Protein AF-A0A392NAM9-F1 (afdb_monomer)

Secondary structure (DSSP, 8-state):
-----S---TTT---TT------PPEEEEETTEEEEE-------HHHHHHHHHHHHHHHHHHHHHHHHHHHHHHHT---------------S-HHHHS-HHHHHHHHT---SSTHHHHHHHB-GGG-BTTB---THHHHHHHHHHHHHHHHHHHHHH-TTS-HHHHHHHHHHHS-HHHHHHHHHHTTGGGG-B---HHHHHHHHHHHHHHHHHTTS--TTS-S------------

Nearest PDB structures (foldseek):
  7zpi-assembly1_A  TM=8.724E-01  e=4.729E-09  Mus musculus
  7yyn-assembly1_A  TM=8.653E-01  e=1.435E-08  Mus musculus
  2eb1-assembly2_B  TM=9.009E-01  e=1.146E-06  Homo sapiens
  7w0a-assembly1_E  TM=8.467E-01  e=3.908E-06  Drosophila melanogaster
  3c4b-assembly1_A  TM=8.135E-01  e=1.627E-06  Mus musculus

Sequence (235 aa):
GFIRTESFDTKTWIIPGAKSRGFKLEVMSCKGAQVYTRGTRKLKRKVVADVVEALIGAFLSTGGEMSALLFMDWVGIKVNFNFSPYERQWNASPENVLNVAFLESILKYSFKDRSLLVEAMTHGSYMLPDVPRCYQRLEYLGDAVLDYLITMHLYKEYPGMSPGMLTDMRAASVNNDCYARSAIRVQLHKHVLHTSQELHKHIAETLTKYSELSSSSTFGWESEASFPKVSLSKS

Organism: NCBI:txid97028

InterPro domains:
  IPR000999 Ribonuclease III domain [PF00636] (136-214)
  IPR000999 Ribonuclease III domain [PS00517] (136-144)
  IPR000999 Ribonuclease III domain [PS50142] (100-235)
  IPR000999 Ribonuclease III domain [SM00535] (115-235)
  IPR000999 Ribonuclease III domain [cd00593] (115-202)
  IPR036389 Ribonuclease III, endonuclease domain superfamily [G3DSA:1.10.1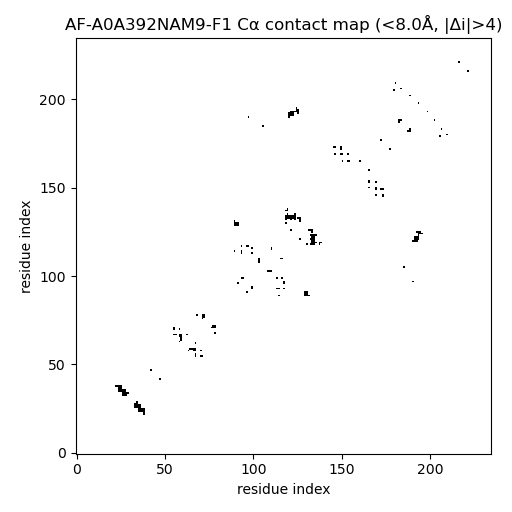520.10] (97-230)
  IPR036389 Ribonuclease III, endonuclease domain superfamily [SSF69065] (39-82)
  IPR036389 Ribonuclease III, endonuclease domain superfamily [SSF69065] (100-204)

Mean predicted aligned error: 15.16 Å

Foldseek 3Di:
DDDDPDDDDPVPDDDPPDPDDDDDWDWDDDPHDTDTDRDDPPDPVVVVVVVLVVVLVVLCVPPNPVSSQVVCVVVVNDDDPPDPPDPDPADDDLVVQAVLVVVCVLVVHDDPDSLLVVQCQEDPQQCDPRNNHHNVVVVVVVLVVLLVVLLVVLCVVCVPDDPVVSVVVSVVCDDPLNVLLVCVVSVVLVRRDHDDPVVVVVNVVSVVVSVVCVVDDDPPPPDDPPPPPPPPDDD

pLDDT: mean 74.62, std 20.96, range [30.5, 96.12]

Radius of gyration: 30.14 Å; Cα contacts (8 Å, |Δi|>4): 130; chains: 1; bounding box: 75×71×89 Å

Structure (mmCIF, N/CA/C/O backbone):
data_AF-A0A392NAM9-F1
#
_entry.id   AF-A0A392NAM9-F1
#
loop_
_atom_site.group_PDB
_atom_site.id
_atom_site.type_symbol
_atom_site.label_atom_id
_atom_site.label_alt_id
_atom_site.label_comp_id
_atom_site.label_asym_id
_atom_site.label_entity_id
_atom_site.label_seq_id
_atom_site.pdbx_PDB_ins_code
_atom_site.Cartn_x
_atom_site.Cartn_y
_atom_site.Cartn_z
_atom_site.occupancy
_atom_site.B_iso_or_equiv
_atom_site.auth_seq_id
_atom_site.auth_comp_id
_atom_site.auth_asym_id
_atom_site.auth_atom_id
_atom_site.pdbx_PDB_model_num
ATOM 1 N N . GLY A 1 1 ? -32.590 42.729 63.629 1.00 38.47 1 GLY A N 1
ATOM 2 C CA . GLY A 1 1 ? -32.990 43.587 62.496 1.00 38.47 1 GLY A CA 1
ATOM 3 C C . GLY A 1 1 ? -32.479 42.988 61.200 1.00 38.47 1 GLY A C 1
ATOM 4 O O . GLY A 1 1 ? -31.638 42.105 61.272 1.00 38.47 1 GLY A O 1
ATOM 5 N N . PHE A 1 2 ? -32.989 43.482 60.070 1.00 34.16 2 PHE A N 1
ATOM 6 C CA . PHE A 1 2 ? -32.839 43.003 58.683 1.00 34.16 2 PHE A CA 1
ATOM 7 C C . PHE A 1 2 ? -33.934 42.046 58.199 1.00 34.16 2 PHE A C 1
ATOM 9 O O . PHE A 1 2 ? -33.704 40.892 57.851 1.00 34.16 2 PHE A O 1
ATOM 16 N N . ILE A 1 3 ? -35.146 42.600 58.127 1.00 35.41 3 ILE A N 1
ATOM 17 C CA . ILE A 1 3 ? -36.169 42.170 57.172 1.00 35.41 3 ILE A CA 1
ATOM 18 C C . ILE A 1 3 ? -35.617 42.494 55.777 1.00 35.41 3 ILE A C 1
ATOM 20 O O . ILE A 1 3 ? -35.285 43.646 55.501 1.00 35.41 3 ILE A O 1
ATOM 24 N N . ARG A 1 4 ? -35.455 41.477 54.924 1.00 43.91 4 ARG A N 1
ATOM 25 C CA . ARG A 1 4 ? -35.045 41.655 53.525 1.00 43.91 4 ARG A CA 1
ATOM 26 C C . ARG A 1 4 ? -36.268 42.082 52.719 1.00 43.91 4 ARG A C 1
ATOM 28 O O . ARG A 1 4 ? -37.232 41.332 52.630 1.00 43.91 4 ARG A O 1
ATOM 35 N N . THR A 1 5 ? -36.226 43.285 52.163 1.00 38.16 5 THR A N 1
ATOM 36 C CA . THR A 1 5 ? -37.309 43.909 51.385 1.00 38.16 5 THR A CA 1
ATOM 37 C C . THR A 1 5 ? -37.252 43.590 49.890 1.00 38.16 5 THR A C 1
ATOM 39 O O . THR A 1 5 ? -37.921 44.248 49.102 1.00 38.16 5 THR A O 1
ATOM 42 N N . GLU A 1 6 ? -36.482 42.583 49.480 1.00 47.91 6 GLU A N 1
ATOM 43 C CA . GLU A 1 6 ? -36.342 42.211 48.071 1.00 47.91 6 GLU A CA 1
ATOM 44 C C . GLU A 1 6 ? -36.766 40.761 47.833 1.00 47.91 6 GLU A C 1
ATOM 46 O O . GLU A 1 6 ? -36.501 39.867 48.643 1.00 47.91 6 GLU A O 1
ATOM 51 N N . SER A 1 7 ? -37.451 40.535 46.712 1.00 51.50 7 SER A N 1
ATOM 52 C CA . SER A 1 7 ? -37.930 39.222 46.286 1.00 51.50 7 SER A CA 1
ATOM 53 C C . SER A 1 7 ? -36.765 38.287 45.966 1.00 51.50 7 SER A C 1
ATOM 55 O O . SER A 1 7 ? -35.849 38.653 45.233 1.00 51.50 7 SER A O 1
ATOM 57 N N . PHE A 1 8 ? -36.830 37.063 46.490 1.00 45.03 8 PHE A N 1
ATOM 58 C CA . PHE A 1 8 ? -35.833 36.016 46.280 1.00 45.03 8 PHE A CA 1
ATOM 59 C C . PHE A 1 8 ? -35.644 35.702 44.785 1.00 45.03 8 PHE A C 1
ATOM 61 O O . PHE A 1 8 ? -36.554 35.189 44.132 1.00 45.03 8 PHE A O 1
ATOM 68 N N . ASP A 1 9 ? -34.455 35.992 44.249 1.00 49.47 9 ASP A N 1
ATOM 69 C CA . ASP A 1 9 ? -34.106 35.710 42.857 1.00 49.47 9 ASP A CA 1
ATOM 70 C C . ASP A 1 9 ? -33.457 34.324 42.714 1.00 49.47 9 ASP A C 1
ATOM 72 O O . ASP A 1 9 ? -32.295 34.084 43.047 1.00 49.47 9 ASP A O 1
ATOM 76 N N . THR A 1 10 ? -34.237 33.395 42.168 1.00 48.12 10 THR A N 1
ATOM 77 C CA . THR A 1 10 ? -33.826 32.010 41.892 1.00 48.12 10 THR A CA 1
ATOM 78 C C . THR A 1 10 ? -32.707 31.886 40.850 1.00 48.12 10 THR A C 1
ATOM 80 O O . THR A 1 10 ? -32.096 30.822 40.754 1.00 48.12 10 THR A O 1
ATOM 83 N N . LYS A 1 11 ? -32.403 32.940 40.075 1.00 45.06 11 LYS A N 1
ATOM 84 C CA . LYS A 1 11 ? -31.355 32.912 39.037 1.00 45.06 11 LYS A CA 1
ATOM 85 C C . LYS A 1 11 ? -29.956 33.221 39.562 1.00 45.06 11 LYS A C 1
ATOM 87 O O . LYS A 1 11 ? -28.981 32.864 38.903 1.00 45.06 11 LYS A O 1
ATOM 92 N N . THR A 1 12 ? -29.847 33.874 40.715 1.00 41.84 12 THR A N 1
ATOM 93 C CA . THR A 1 12 ? -28.568 34.334 41.283 1.00 41.84 12 THR A CA 1
ATOM 94 C C . THR A 1 12 ? -28.156 33.570 42.541 1.00 41.84 12 THR A C 1
ATOM 96 O O . THR A 1 12 ? -27.025 33.711 43.008 1.00 41.84 12 THR A O 1
ATOM 99 N N . TRP A 1 13 ? -29.025 32.704 43.069 1.00 45.41 13 TRP A N 1
ATOM 100 C CA . TRP A 1 13 ? -28.727 31.908 44.254 1.00 45.41 13 TRP A CA 1
ATOM 101 C C . TRP A 1 13 ? -27.840 30.693 43.932 1.00 45.41 13 TRP A C 1
ATOM 103 O O . TRP A 1 13 ? -28.236 29.784 43.201 1.00 45.41 13 TRP A O 1
ATOM 113 N N . ILE A 1 14 ? -26.631 30.663 44.500 1.00 52.00 14 ILE A N 1
ATOM 114 C CA . ILE A 1 14 ? -25.680 29.548 44.380 1.00 52.00 14 ILE A CA 1
ATOM 115 C C . ILE A 1 14 ? -25.639 28.794 45.714 1.00 52.00 14 ILE A C 1
ATOM 117 O O . ILE A 1 14 ? -25.384 29.393 46.759 1.00 52.00 14 ILE A O 1
ATOM 121 N N . ILE A 1 15 ? -25.852 27.474 45.678 1.00 46.34 15 ILE A N 1
ATOM 122 C CA . ILE A 1 15 ? -25.727 26.601 46.855 1.00 46.34 15 ILE A CA 1
ATOM 123 C C . ILE A 1 15 ? -24.257 26.600 47.315 1.00 46.34 15 ILE A C 1
ATOM 125 O O . ILE A 1 15 ? -23.380 26.234 46.520 1.00 46.34 15 ILE A O 1
ATOM 129 N N . PRO A 1 16 ? -23.954 26.961 48.576 1.00 37.12 16 PRO A N 1
ATOM 130 C CA . PRO A 1 16 ? -22.589 26.936 49.088 1.00 37.12 16 PRO A CA 1
ATOM 131 C C . PRO A 1 16 ? -22.013 25.514 49.004 1.00 37.12 16 PRO A C 1
ATOM 133 O O . PRO A 1 16 ? -22.532 24.593 49.626 1.00 37.12 16 PRO A O 1
ATOM 136 N N . GLY A 1 17 ? -20.956 25.329 48.206 1.00 45.50 17 GLY A N 1
ATOM 137 C CA . GLY A 1 17 ? -20.254 24.046 48.041 1.00 45.50 17 GLY A CA 1
ATOM 138 C C . GLY A 1 17 ? -20.374 23.383 46.661 1.00 45.50 17 GLY A C 1
ATOM 139 O O . GLY A 1 17 ? -19.620 22.454 46.370 1.00 45.50 17 GLY A O 1
ATOM 140 N N . ALA A 1 18 ? -21.240 23.865 45.764 1.00 43.06 18 ALA A N 1
ATOM 141 C CA . ALA A 1 18 ? -21.372 23.293 44.422 1.00 43.06 18 ALA A CA 1
ATOM 142 C C . ALA A 1 18 ? -20.354 23.900 43.433 1.00 43.06 18 ALA A C 1
ATOM 144 O O . ALA A 1 18 ? -20.527 25.012 42.935 1.00 43.06 18 ALA A O 1
ATOM 145 N N . LYS A 1 19 ? -19.293 23.157 43.086 1.00 47.41 19 LYS A N 1
ATOM 146 C CA . LYS A 1 19 ? -18.397 23.510 41.968 1.00 47.41 19 LYS A CA 1
ATOM 147 C C . LYS A 1 19 ? -19.128 23.300 40.635 1.00 47.41 19 LYS A C 1
ATOM 149 O O . LYS A 1 19 ? -19.136 22.191 40.108 1.00 47.41 19 LYS A O 1
ATOM 154 N N . SER A 1 20 ? -19.725 24.350 40.070 1.00 42.88 20 SER A N 1
ATOM 155 C CA . SER A 1 20 ? -20.377 24.287 38.755 1.00 42.88 20 SER A CA 1
ATOM 156 C C . SER A 1 20 ? -19.632 25.135 37.721 1.00 42.88 20 SER A C 1
ATOM 158 O O . SER A 1 20 ? -19.606 26.361 37.804 1.00 42.88 20 SER A O 1
ATOM 160 N N . ARG A 1 21 ? -19.035 24.472 36.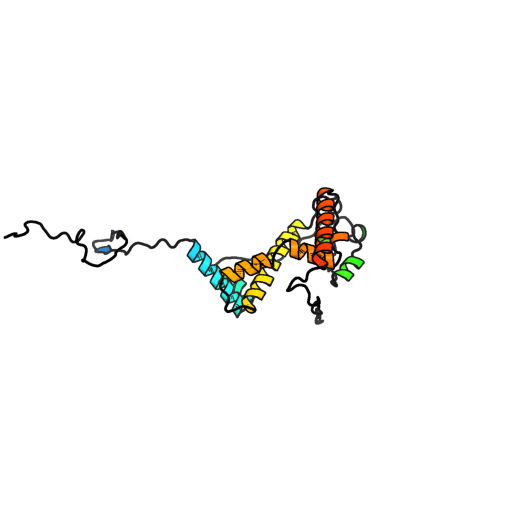719 1.00 43.44 21 ARG A N 1
ATOM 161 C CA . ARG A 1 21 ? -18.704 25.101 35.429 1.00 43.44 21 ARG A CA 1
ATOM 162 C C . ARG A 1 21 ? -20.027 25.514 34.782 1.00 43.44 21 ARG A C 1
ATOM 164 O O . ARG A 1 21 ? -20.884 24.661 34.568 1.00 43.44 21 ARG A O 1
ATOM 171 N N . GLY A 1 22 ? -20.188 26.805 34.503 1.00 41.31 22 GLY A N 1
ATOM 172 C CA . GLY A 1 22 ? -21.431 27.379 33.995 1.00 41.31 22 GLY A CA 1
ATOM 173 C C . GLY A 1 22 ? -21.952 26.677 32.739 1.00 41.31 22 GLY A C 1
ATOM 174 O O . GLY A 1 22 ? -21.278 26.636 31.712 1.00 41.31 22 GLY A O 1
ATOM 175 N N . PHE A 1 23 ? -23.179 26.166 32.816 1.00 42.12 23 PHE A N 1
ATOM 176 C CA . PHE A 1 23 ? -23.965 25.763 31.655 1.00 42.12 23 PHE A CA 1
ATOM 177 C C . PHE A 1 23 ? -25.196 26.670 31.584 1.00 42.12 23 PHE A C 1
ATOM 179 O O . PHE A 1 23 ? -26.041 26.637 32.476 1.00 42.12 23 PHE A O 1
ATOM 186 N N . LYS A 1 24 ? -25.291 27.492 30.530 1.00 41.22 24 LYS A N 1
ATOM 187 C CA . LYS A 1 24 ? -26.515 28.236 30.195 1.00 41.22 24 LYS A CA 1
ATOM 188 C C . LYS A 1 24 ? -27.605 27.231 29.802 1.00 41.22 24 LYS A C 1
ATOM 190 O O . LYS A 1 24 ? -27.381 26.411 28.915 1.00 41.22 24 LYS A O 1
ATOM 195 N N . LEU A 1 25 ? -28.763 27.290 30.460 1.00 45.94 25 LEU A N 1
ATOM 196 C CA . LEU A 1 25 ? -29.982 26.639 29.978 1.00 45.94 25 LEU A CA 1
ATOM 197 C C . LEU A 1 25 ? -30.612 27.503 28.880 1.00 45.94 25 LEU A C 1
ATOM 199 O O . LEU A 1 25 ? -30.777 28.707 29.067 1.00 45.94 25 LEU A O 1
ATOM 203 N N . GLU A 1 26 ? -30.978 26.882 27.762 1.00 50.62 26 GLU A N 1
ATOM 204 C CA . GLU A 1 26 ? -31.802 27.509 26.726 1.00 50.62 26 GLU A CA 1
ATOM 205 C C . GLU A 1 26 ? -33.269 27.131 26.953 1.00 50.62 26 GLU A C 1
ATOM 207 O O . GLU A 1 26 ? -33.587 25.981 27.270 1.00 50.62 26 GLU A O 1
ATOM 212 N N . VAL A 1 27 ? -34.156 28.121 26.834 1.00 45.62 27 VAL A N 1
ATOM 213 C CA . VAL A 1 27 ? -35.604 27.965 27.011 1.00 45.62 27 VAL A CA 1
ATOM 214 C C . VAL A 1 27 ? -36.247 27.961 25.634 1.00 45.62 27 VAL A C 1
ATOM 216 O O . VAL A 1 27 ? -36.163 28.956 24.915 1.00 45.62 27 VAL A O 1
ATOM 219 N N . MET A 1 28 ? -36.921 26.869 25.279 1.00 46.25 28 MET A N 1
ATOM 220 C CA . MET A 1 28 ? -37.828 26.851 24.134 1.00 46.25 28 MET A CA 1
ATOM 221 C C . MET A 1 28 ? -39.266 26.966 24.640 1.00 46.25 28 MET A C 1
ATOM 223 O O . MET A 1 28 ? -39.708 26.184 25.482 1.00 46.25 28 MET A O 1
ATOM 227 N N . SER A 1 29 ? -39.993 27.963 24.133 1.00 38.88 29 SER A N 1
ATOM 228 C CA . SER A 1 29 ? -41.425 28.127 24.383 1.00 38.88 29 SER A CA 1
ATOM 229 C C . SER A 1 29 ? -42.192 27.495 23.230 1.00 38.88 29 SER A C 1
ATOM 231 O O . SER A 1 29 ? -42.108 27.956 22.093 1.00 38.88 29 SER A O 1
ATOM 233 N N . CYS A 1 30 ? -42.929 26.424 23.507 1.00 42.16 30 CYS A N 1
ATOM 234 C CA . CYS A 1 30 ? -43.887 25.855 22.567 1.00 42.16 30 CYS A CA 1
ATOM 235 C C . CYS A 1 30 ? -45.243 25.751 23.266 1.00 42.16 30 CYS A C 1
ATOM 237 O O . CYS A 1 30 ? -45.390 25.032 24.250 1.00 42.16 30 CYS A O 1
ATOM 239 N N . LYS A 1 31 ? -46.224 26.506 22.752 1.00 45.88 31 LYS A N 1
ATOM 240 C CA . LYS A 1 31 ? -47.649 26.465 23.131 1.00 45.88 31 LYS A CA 1
ATOM 241 C C . LYS A 1 31 ? -47.911 26.417 24.648 1.00 45.88 31 LYS A C 1
ATOM 243 O O . LYS A 1 31 ? -48.640 25.561 25.133 1.00 45.88 31 LYS A O 1
ATOM 248 N N . GLY A 1 32 ? -47.328 27.361 25.387 1.00 47.47 32 GLY A N 1
ATOM 249 C CA . GLY A 1 32 ? -47.675 27.617 26.792 1.00 47.47 32 GLY A CA 1
ATOM 250 C C . GLY A 1 32 ? -46.927 26.785 27.840 1.00 47.47 32 GLY A C 1
ATOM 251 O O . GLY A 1 32 ? -47.037 27.101 29.020 1.00 47.47 32 GLY A O 1
ATOM 252 N N . ALA A 1 33 ? -46.115 25.799 27.445 1.00 37.34 33 ALA A N 1
ATOM 253 C CA . ALA A 1 33 ? -45.208 25.097 28.353 1.00 37.34 33 ALA A CA 1
ATOM 254 C C . ALA A 1 33 ? -43.757 25.554 28.121 1.00 37.34 33 ALA A C 1
ATOM 256 O O . ALA A 1 33 ? -43.236 25.464 27.006 1.00 37.34 33 ALA A O 1
ATOM 257 N N . GLN A 1 34 ? -43.098 26.053 29.173 1.00 41.66 34 GLN A N 1
ATOM 258 C CA . GLN A 1 34 ? -41.657 26.318 29.145 1.00 41.66 34 GLN A CA 1
ATOM 259 C C . GLN A 1 34 ? -40.914 25.004 29.388 1.00 41.66 34 GLN A C 1
ATOM 261 O O . GLN A 1 34 ? -40.960 24.453 30.487 1.00 41.66 34 GLN A O 1
ATOM 266 N N . VAL A 1 35 ? -40.234 24.496 28.360 1.00 43.19 35 VAL A N 1
ATOM 267 C CA . VAL A 1 35 ? -39.381 23.310 28.479 1.00 43.19 35 VAL A CA 1
ATOM 268 C C . VAL A 1 35 ? -37.935 23.774 28.614 1.00 43.19 35 VAL A C 1
ATOM 270 O O . VAL A 1 35 ? -37.369 24.391 27.711 1.00 43.19 35 VAL A O 1
ATOM 273 N N . TYR A 1 36 ? -37.335 23.476 29.765 1.00 53.03 36 TYR A N 1
ATOM 274 C CA . TYR A 1 36 ? -35.923 23.722 30.032 1.00 53.03 36 TYR A CA 1
ATOM 275 C C . TYR A 1 36 ? -35.099 22.555 29.492 1.00 53.03 36 TYR A C 1
ATOM 277 O O . TYR A 1 36 ? -34.917 21.537 30.162 1.00 53.03 36 TYR A O 1
ATOM 285 N N . THR A 1 37 ? -34.586 22.677 28.271 1.00 45.84 37 THR A N 1
ATOM 286 C CA . THR A 1 37 ? -33.653 21.680 27.744 1.00 45.84 37 THR A CA 1
ATOM 287 C C . THR A 1 37 ? -32.264 21.932 28.318 1.00 45.84 37 THR A C 1
ATOM 289 O O . THR A 1 37 ? -31.661 22.988 28.114 1.00 45.84 37 THR A O 1
ATOM 292 N N . ARG A 1 38 ? -31.732 20.944 29.046 1.00 43.72 38 ARG A N 1
ATOM 293 C CA . ARG A 1 38 ? -30.321 20.905 29.447 1.00 43.72 38 ARG A CA 1
ATOM 294 C C . ARG A 1 38 ? -29.498 20.926 28.158 1.00 43.72 38 ARG A C 1
ATOM 296 O O . ARG A 1 38 ? -29.623 19.998 27.367 1.00 43.72 38 ARG A O 1
ATOM 303 N N . GLY A 1 39 ? -28.748 22.012 27.945 1.00 46.06 39 GLY A N 1
ATOM 304 C CA . GLY A 1 39 ? -28.194 22.421 26.651 1.00 46.06 39 GLY A CA 1
ATOM 305 C C . GLY A 1 39 ? -27.761 21.270 25.747 1.00 46.06 39 GLY A C 1
ATOM 306 O O . GLY A 1 39 ? -27.059 20.354 26.185 1.00 46.06 39 GLY A O 1
ATOM 307 N N . THR A 1 40 ? -28.172 21.328 24.479 1.00 45.50 40 THR A N 1
ATOM 308 C CA . THR A 1 40 ? -27.747 20.379 23.449 1.00 45.50 40 THR A CA 1
ATOM 309 C C . THR A 1 40 ? -26.225 20.331 23.435 1.00 45.50 40 THR A C 1
ATOM 311 O O . THR A 1 40 ? -25.557 21.264 22.982 1.00 45.50 40 THR A O 1
ATOM 314 N N . ARG A 1 41 ? -25.653 19.250 23.969 1.00 50.75 41 ARG A N 1
ATOM 315 C CA . ARG A 1 41 ? -24.222 18.995 23.857 1.00 50.75 41 ARG A CA 1
ATOM 316 C C . ARG A 1 41 ? -23.952 18.761 22.378 1.00 50.75 41 ARG A C 1
ATOM 318 O O . ARG A 1 41 ? -24.223 17.677 21.875 1.00 50.75 41 ARG A O 1
ATOM 325 N N . LYS A 1 42 ? -23.447 19.777 21.672 1.00 54.91 42 LYS A N 1
ATOM 326 C CA . LYS A 1 42 ? -22.865 19.591 20.339 1.00 54.91 42 LYS A CA 1
ATOM 327 C C . LYS A 1 42 ? -21.730 18.582 20.496 1.00 54.91 42 LYS A C 1
ATOM 329 O O . LYS A 1 42 ? -20.647 18.941 20.960 1.00 54.91 42 LYS A O 1
ATOM 334 N N . LEU A 1 43 ? -21.997 17.313 20.182 1.00 58.00 43 LEU A N 1
ATOM 335 C CA . LEU A 1 43 ? -20.955 16.300 20.105 1.00 58.00 43 LEU A CA 1
ATOM 336 C C . LEU A 1 43 ? -19.930 16.813 19.093 1.00 58.00 43 LEU A C 1
ATOM 338 O O . LEU A 1 43 ? -20.296 17.256 17.999 1.00 58.00 43 LEU A O 1
ATOM 342 N N . LYS A 1 44 ? -18.644 16.802 19.452 1.00 68.38 44 LYS A N 1
ATOM 343 C CA . LYS A 1 44 ? -17.605 17.078 18.460 1.00 68.38 44 LYS A CA 1
ATOM 344 C C . LYS A 1 44 ? -17.754 15.996 17.393 1.00 68.38 44 LYS A C 1
ATOM 346 O O . LYS A 1 44 ? -17.675 14.823 17.737 1.00 68.38 44 LYS A O 1
ATOM 351 N N . ARG A 1 45 ? -17.984 16.384 16.132 1.00 70.94 45 ARG A N 1
ATOM 352 C CA . ARG A 1 45 ? -18.200 15.467 14.989 1.00 70.94 45 ARG A CA 1
ATOM 353 C C . ARG A 1 45 ? -17.181 14.319 14.948 1.00 70.94 45 ARG A C 1
ATOM 355 O O . ARG A 1 45 ? -17.544 13.204 14.608 1.00 70.94 45 ARG A O 1
ATOM 362 N N . LYS A 1 46 ? -15.956 14.597 15.407 1.00 80.00 46 LYS A N 1
ATOM 363 C CA . LYS A 1 46 ? -14.876 13.629 15.606 1.00 80.00 46 LYS A CA 1
ATOM 364 C C . LYS A 1 46 ? -15.283 12.401 16.434 1.00 80.00 46 LYS A C 1
ATOM 366 O O . LYS A 1 46 ? -15.083 11.297 15.975 1.00 80.00 46 LYS A O 1
ATOM 371 N N . VAL A 1 47 ? -15.960 12.580 17.570 1.00 86.12 47 VAL A N 1
ATOM 372 C CA . VAL A 1 47 ? -16.346 11.456 18.445 1.00 86.12 47 VAL A CA 1
ATOM 373 C C . VAL A 1 47 ? -17.326 10.507 17.753 1.00 86.12 47 VAL A C 1
ATOM 375 O O . VAL A 1 47 ? -17.258 9.304 17.957 1.00 86.12 47 VAL A O 1
ATOM 378 N N . VAL A 1 48 ? -18.240 11.032 16.928 1.00 87.38 48 VAL A N 1
ATOM 379 C CA . VAL A 1 48 ? -19.171 10.181 16.165 1.00 87.38 48 VAL A CA 1
ATOM 380 C C . VAL A 1 48 ? -18.412 9.362 15.120 1.00 87.38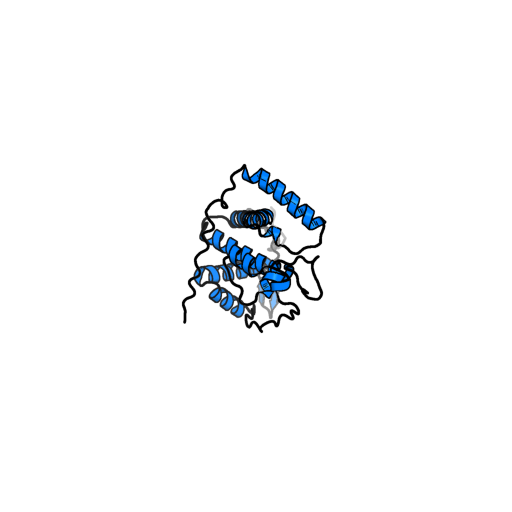 48 VAL A C 1
ATOM 382 O O . VAL A 1 48 ? -18.706 8.185 14.954 1.00 87.38 48 VAL A O 1
ATOM 385 N N . ALA A 1 49 ? -17.428 9.969 14.450 1.00 89.06 49 ALA A N 1
ATOM 386 C CA . ALA A 1 49 ? -16.578 9.272 13.490 1.00 89.06 49 ALA A CA 1
ATOM 387 C C . ALA A 1 49 ? -15.731 8.184 14.169 1.00 89.06 49 ALA A C 1
ATOM 389 O O . ALA A 1 49 ? -15.767 7.042 13.723 1.00 89.06 49 ALA A O 1
ATOM 390 N N . ASP A 1 50 ? -15.093 8.501 15.302 1.00 92.00 50 ASP A N 1
ATOM 391 C CA . ASP A 1 50 ? -14.291 7.547 16.080 1.00 92.00 50 ASP A CA 1
ATOM 392 C C . ASP A 1 50 ? -15.132 6.312 16.494 1.00 92.00 50 ASP A C 1
ATOM 394 O O . ASP A 1 50 ? -14.643 5.184 16.510 1.00 92.00 50 ASP A O 1
ATOM 398 N N . VAL A 1 51 ? -16.428 6.497 16.796 1.00 93.94 51 VAL A N 1
ATOM 399 C CA . VAL A 1 51 ? -17.352 5.386 17.101 1.00 93.94 51 VAL A CA 1
ATOM 400 C C . VAL A 1 51 ? -17.622 4.515 15.873 1.00 93.94 51 VAL A C 1
ATOM 402 O O . VAL A 1 51 ? -17.656 3.293 15.998 1.00 93.94 51 VAL A O 1
ATOM 405 N N . VAL A 1 52 ? -17.809 5.111 14.692 1.00 94.44 52 VAL A N 1
ATOM 406 C CA . VAL A 1 52 ? -17.995 4.347 13.447 1.00 94.44 52 VAL A CA 1
ATOM 407 C C . VAL A 1 52 ? -16.732 3.547 13.119 1.00 94.44 52 VAL A C 1
ATOM 409 O O . VAL A 1 52 ? -16.841 2.363 12.812 1.00 94.44 52 VAL A O 1
ATOM 412 N N . GLU A 1 53 ? -15.545 4.142 13.257 1.00 94.19 53 GLU A N 1
ATOM 413 C CA . GLU A 1 53 ? -14.257 3.453 13.078 1.00 94.19 53 GLU A CA 1
ATOM 414 C C . GLU A 1 53 ? -14.104 2.273 14.048 1.00 94.19 53 GLU A C 1
ATOM 416 O O . GLU A 1 53 ? -13.752 1.165 13.637 1.00 94.19 53 GLU A O 1
ATOM 421 N N . ALA A 1 54 ? -14.440 2.475 15.325 1.00 94.88 54 ALA A N 1
ATOM 422 C CA . ALA A 1 54 ? -14.399 1.418 16.330 1.00 94.88 54 ALA A CA 1
ATOM 423 C C . ALA A 1 54 ? -15.377 0.272 16.017 1.00 94.88 54 ALA A C 1
ATOM 425 O O . ALA A 1 54 ? -15.034 -0.896 16.207 1.00 94.88 54 ALA A O 1
ATOM 426 N N . LEU A 1 55 ? -16.576 0.580 15.508 1.00 96.12 55 LEU A N 1
ATOM 427 C CA . LEU A 1 55 ? -17.544 -0.436 15.092 1.00 96.12 55 LEU A CA 1
ATOM 428 C C . LEU A 1 55 ? -17.040 -1.231 13.887 1.00 96.12 55 LEU A C 1
ATOM 430 O O . LEU A 1 55 ? -17.093 -2.457 13.930 1.00 96.12 55 LEU A O 1
ATOM 434 N N . ILE A 1 56 ? -16.485 -0.572 12.864 1.00 95.44 56 ILE A N 1
ATOM 435 C CA . ILE A 1 56 ? -15.845 -1.258 11.728 1.00 95.44 56 ILE A CA 1
ATOM 436 C C . ILE A 1 56 ? -14.772 -2.227 12.244 1.00 95.44 56 ILE A C 1
ATOM 438 O O . ILE A 1 56 ? -14.768 -3.396 11.858 1.00 95.44 56 ILE A O 1
ATOM 442 N N . GLY A 1 57 ? -13.919 -1.780 13.172 1.00 95.00 57 GLY A N 1
ATOM 443 C CA . GLY A 1 57 ? -12.914 -2.626 13.819 1.00 95.00 57 GLY A CA 1
ATOM 444 C C . GLY A 1 57 ? -13.508 -3.819 14.579 1.00 95.00 57 GLY A C 1
ATOM 445 O O . GLY A 1 57 ? -12.971 -4.922 14.503 1.00 95.00 57 GLY A O 1
ATOM 446 N N . ALA A 1 58 ? -14.643 -3.644 15.260 1.00 95.38 58 ALA A N 1
ATOM 447 C CA . ALA A 1 58 ? -15.335 -4.725 15.963 1.00 95.38 58 ALA A CA 1
ATOM 448 C C . ALA A 1 58 ? -15.919 -5.778 15.002 1.00 95.38 58 ALA A C 1
ATOM 450 O O . ALA A 1 58 ? -15.739 -6.980 15.221 1.00 95.38 58 ALA A O 1
ATOM 451 N N . PHE A 1 59 ? -16.571 -5.347 13.915 1.00 95.81 59 PHE A N 1
ATOM 452 C CA . PHE A 1 59 ? -17.061 -6.251 12.866 1.00 95.81 59 PHE A CA 1
ATOM 453 C C . PHE A 1 59 ? -15.914 -6.994 12.186 1.00 95.81 59 PHE A C 1
ATOM 455 O O . PHE A 1 59 ? -16.009 -8.197 11.952 1.00 95.81 59 PHE A O 1
ATOM 462 N N . LEU A 1 60 ? -14.807 -6.298 11.931 1.00 94.75 60 LEU A N 1
ATOM 463 C CA . LEU A 1 60 ? -13.615 -6.886 11.343 1.00 94.75 60 LEU A CA 1
ATOM 464 C C . LEU A 1 60 ? -12.969 -7.937 12.262 1.00 94.75 60 LEU A C 1
ATOM 466 O O . LEU A 1 60 ? -12.594 -9.013 11.803 1.00 94.75 60 LEU A O 1
ATOM 470 N N . SER A 1 61 ? -12.861 -7.641 13.558 1.00 93.06 61 SER A N 1
ATOM 471 C CA . SER A 1 61 ? -12.257 -8.532 14.558 1.00 93.06 61 SER A CA 1
ATOM 472 C C . SER A 1 61 ? -13.064 -9.821 14.764 1.00 93.06 61 SER A C 1
ATOM 474 O O . SER A 1 61 ? -12.491 -10.894 14.942 1.00 93.06 61 SER A O 1
ATOM 476 N N . THR A 1 62 ? -14.395 -9.733 14.695 1.00 92.56 62 THR A N 1
ATOM 477 C CA . THR A 1 62 ? -15.298 -10.867 14.959 1.00 92.56 62 THR A CA 1
ATOM 478 C C . THR A 1 62 ? -15.653 -11.676 13.715 1.00 92.56 62 THR A C 1
ATOM 480 O O . THR A 1 62 ? -15.765 -12.897 13.798 1.00 92.56 62 THR A O 1
ATOM 483 N N . GLY A 1 63 ? -15.836 -11.015 12.570 1.00 89.81 63 GLY A N 1
ATOM 484 C CA . GLY A 1 63 ? -16.396 -11.619 11.360 1.00 89.81 63 GLY A CA 1
ATOM 485 C C . GLY A 1 63 ? -15.588 -11.386 10.082 1.00 89.81 63 GLY A C 1
ATOM 486 O O . GLY A 1 63 ? -16.105 -11.646 8.993 1.00 89.81 63 GLY A O 1
ATOM 487 N N . GLY A 1 64 ? -14.353 -10.888 10.187 1.00 92.75 64 GLY A N 1
ATOM 488 C CA . GLY A 1 64 ? -13.456 -10.672 9.049 1.00 92.75 64 GLY A CA 1
ATOM 489 C C . GLY A 1 64 ? -13.862 -9.511 8.137 1.00 92.75 64 GLY A C 1
ATOM 490 O O . GLY A 1 64 ? -14.763 -8.723 8.443 1.00 92.75 64 GLY A O 1
ATOM 491 N N . GLU A 1 65 ? -13.186 -9.394 6.992 1.00 92.31 65 GLU A N 1
ATOM 492 C CA . GLU A 1 65 ? -13.334 -8.266 6.063 1.00 92.31 65 GLU A CA 1
ATOM 493 C C . GLU A 1 65 ? -14.765 -8.144 5.535 1.00 92.31 65 GLU A C 1
ATOM 495 O O . GLU A 1 65 ? -15.322 -7.050 5.494 1.00 92.31 65 GLU A O 1
ATOM 500 N N . MET A 1 66 ? -15.403 -9.269 5.204 1.00 91.12 66 MET A N 1
ATOM 501 C CA . MET A 1 66 ? -16.765 -9.279 4.663 1.00 91.12 66 MET A CA 1
ATOM 502 C C . MET A 1 66 ? -17.793 -8.700 5.640 1.00 91.12 66 MET A C 1
ATOM 504 O O . MET A 1 66 ? -18.690 -7.969 5.224 1.00 91.12 66 MET A O 1
ATOM 508 N N . SER A 1 67 ? -17.652 -8.976 6.939 1.00 93.81 67 SER A N 1
ATOM 509 C CA . SER A 1 67 ? -18.563 -8.439 7.957 1.00 93.81 67 SER A CA 1
ATOM 510 C C . SER A 1 67 ? -18.401 -6.930 8.118 1.00 93.81 67 SER A C 1
ATOM 512 O O . SER A 1 67 ? -19.392 -6.207 8.221 1.00 93.81 67 SER A O 1
ATOM 514 N N . ALA A 1 68 ? -17.158 -6.441 8.076 1.00 93.94 68 ALA A N 1
ATOM 515 C CA . ALA A 1 68 ? -16.873 -5.011 8.086 1.00 93.94 68 ALA A CA 1
ATOM 516 C C . ALA A 1 68 ? -17.461 -4.308 6.851 1.00 93.94 68 ALA A C 1
ATOM 518 O O . ALA A 1 68 ? -18.082 -3.257 6.989 1.00 93.94 68 ALA A O 1
ATOM 519 N N . LEU A 1 69 ? -17.346 -4.913 5.664 1.00 92.44 69 LEU A N 1
ATOM 520 C CA . LEU A 1 69 ? -17.905 -4.371 4.422 1.00 92.44 69 LEU A CA 1
ATOM 521 C C . LEU A 1 69 ? -19.435 -4.287 4.440 1.00 92.44 69 LEU A C 1
ATOM 523 O O . LEU A 1 69 ? -19.991 -3.267 4.040 1.00 92.44 69 LEU A O 1
ATOM 527 N N . LEU A 1 70 ? -20.119 -5.320 4.940 1.00 92.31 70 LEU A N 1
ATOM 528 C CA . LEU A 1 70 ? -21.579 -5.306 5.085 1.00 92.31 70 LEU A CA 1
ATOM 529 C C . LEU A 1 70 ? -22.042 -4.223 6.066 1.00 92.31 70 LEU A C 1
ATOM 531 O O . LEU A 1 70 ? -23.024 -3.530 5.805 1.00 92.31 70 LEU A O 1
ATOM 535 N N . PHE A 1 71 ? -21.322 -4.044 7.176 1.00 94.44 71 PHE A N 1
ATOM 536 C CA . PHE A 1 71 ? -21.600 -2.954 8.108 1.00 94.44 71 PHE A CA 1
ATOM 537 C C . PHE A 1 71 ? -21.383 -1.579 7.462 1.00 94.44 71 PHE A C 1
ATOM 539 O O . PHE A 1 71 ? -22.210 -0.683 7.631 1.00 94.44 71 PHE A O 1
ATOM 546 N N . MET A 1 72 ? -20.300 -1.407 6.702 1.00 93.88 72 MET A N 1
ATOM 547 C CA . MET A 1 72 ? -20.023 -0.163 5.983 1.00 93.88 72 MET A CA 1
ATOM 548 C C . MET A 1 72 ? -21.137 0.172 4.986 1.00 93.88 72 MET A C 1
ATOM 550 O O . MET A 1 72 ? -21.624 1.304 5.001 1.00 93.88 72 MET A O 1
ATOM 554 N N . ASP A 1 73 ? -21.602 -0.801 4.198 1.00 92.75 73 ASP A N 1
ATOM 555 C CA . ASP A 1 73 ? -22.735 -0.610 3.283 1.00 92.75 73 ASP A CA 1
ATOM 556 C C . ASP A 1 73 ? -24.019 -0.233 4.042 1.00 92.75 73 ASP A C 1
ATOM 558 O O . ASP A 1 73 ? -24.706 0.717 3.663 1.00 92.75 73 ASP A O 1
ATOM 562 N N . TRP A 1 74 ? -24.285 -0.882 5.184 1.00 93.50 74 TRP A N 1
ATOM 563 C CA . TRP A 1 74 ? -25.427 -0.571 6.052 1.00 93.50 74 TRP A CA 1
ATOM 564 C C . TRP A 1 74 ? -25.395 0.861 6.615 1.00 93.50 74 TRP A C 1
ATOM 566 O O . TRP A 1 74 ? -26.431 1.525 6.661 1.00 93.50 74 TRP A O 1
ATOM 576 N N . VAL A 1 75 ? -24.219 1.377 6.991 1.00 93.00 75 VAL A N 1
ATOM 577 C CA . VAL A 1 75 ? -24.038 2.782 7.425 1.00 93.00 75 VAL A CA 1
ATOM 578 C C . VAL A 1 75 ? -24.126 3.769 6.245 1.00 93.00 75 VAL A C 1
ATOM 580 O O . VAL A 1 75 ? -24.215 4.981 6.448 1.00 93.00 75 VAL A O 1
ATOM 583 N N . GLY A 1 76 ? -24.154 3.277 5.004 1.00 91.12 76 GLY A N 1
ATOM 584 C CA . GLY A 1 76 ? -24.232 4.081 3.785 1.00 91.12 76 GLY A CA 1
ATOM 585 C C . GLY A 1 76 ? -22.875 4.389 3.148 1.00 91.12 76 GLY A C 1
ATOM 586 O O . GLY A 1 76 ? -22.803 5.209 2.231 1.00 91.12 76 GLY A O 1
ATOM 587 N N . ILE A 1 77 ? -21.800 3.738 3.598 1.00 90.31 77 ILE A N 1
ATOM 588 C CA . ILE A 1 77 ? -20.471 3.795 2.981 1.00 90.31 77 ILE A CA 1
ATOM 589 C C . ILE A 1 77 ? -20.401 2.701 1.913 1.00 90.31 77 ILE A C 1
ATOM 591 O O . ILE A 1 77 ? -19.990 1.570 2.166 1.00 90.31 77 ILE A O 1
ATOM 595 N N . LYS A 1 78 ? -20.819 3.046 0.694 1.00 87.12 78 LYS A N 1
ATOM 596 C CA . LYS A 1 78 ? -20.843 2.102 -0.428 1.00 87.12 78 LYS A CA 1
ATOM 597 C C . LYS A 1 78 ? -19.445 1.897 -1.001 1.00 87.12 78 LYS A C 1
ATOM 599 O O . LYS A 1 78 ? -18.896 2.802 -1.630 1.00 87.12 78 LYS A O 1
ATOM 604 N N . VAL A 1 79 ? -18.900 0.696 -0.831 1.00 82.19 79 VAL A N 1
ATOM 605 C CA . VAL A 1 79 ? -17.637 0.270 -1.447 1.00 82.19 79 VAL A CA 1
ATOM 606 C C . VAL A 1 79 ? -17.944 -0.804 -2.486 1.00 82.19 79 VAL A C 1
ATOM 608 O O . VAL A 1 79 ? -18.242 -1.947 -2.152 1.00 82.19 79 VAL A O 1
ATOM 611 N N . ASN A 1 80 ? -17.901 -0.433 -3.766 1.00 76.81 80 ASN A N 1
ATOM 612 C CA . ASN A 1 80 ? -18.151 -1.368 -4.860 1.00 76.81 80 ASN A CA 1
ATOM 613 C C . ASN A 1 80 ? -16.851 -2.077 -5.257 1.00 76.81 80 ASN A C 1
ATOM 615 O O . ASN A 1 80 ? -15.959 -1.454 -5.827 1.00 76.81 80 ASN A O 1
ATOM 619 N N . PHE A 1 81 ? -16.788 -3.391 -5.043 1.00 69.88 81 PHE A N 1
ATOM 620 C CA . PHE A 1 81 ? -15.704 -4.258 -5.534 1.00 69.88 81 PHE A CA 1
ATOM 621 C C . PHE A 1 81 ? -16.011 -4.892 -6.892 1.00 69.88 81 PHE A C 1
ATOM 623 O O . PHE A 1 81 ? -15.345 -5.840 -7.301 1.00 69.88 81 PHE A O 1
ATOM 630 N N . ASN A 1 82 ? -17.018 -4.388 -7.610 1.00 68.00 82 ASN A N 1
ATOM 631 C CA . ASN A 1 82 ? -17.243 -4.779 -8.996 1.00 68.00 82 ASN A CA 1
ATOM 632 C C . ASN A 1 82 ? -16.113 -4.194 -9.848 1.00 68.00 82 ASN A C 1
ATOM 634 O O . ASN A 1 82 ? -16.229 -3.112 -10.423 1.00 68.00 82 ASN A O 1
ATOM 638 N N . PHE A 1 83 ? -14.991 -4.908 -9.876 1.00 63.34 83 PHE A N 1
ATOM 639 C CA . PHE A 1 83 ? -13.856 -4.603 -10.720 1.00 63.34 83 PHE A CA 1
ATOM 640 C C . PHE A 1 83 ? -14.284 -4.820 -12.169 1.00 63.34 83 PHE A C 1
ATOM 642 O O . PHE A 1 83 ? -14.332 -5.952 -12.649 1.00 63.34 83 PHE A O 1
ATOM 649 N N . SER A 1 84 ? -14.579 -3.736 -12.887 1.00 60.44 84 SER A N 1
ATOM 650 C CA . SER A 1 84 ? -14.446 -3.798 -14.339 1.00 60.44 84 SER A CA 1
ATOM 651 C C . SER A 1 84 ? -12.979 -4.126 -14.618 1.00 60.44 84 SER A C 1
ATOM 653 O O . SER A 1 84 ? -12.118 -3.425 -14.071 1.00 60.44 84 SER A O 1
ATOM 655 N N . PRO A 1 85 ? -12.657 -5.170 -15.403 1.00 58.34 85 PRO A N 1
ATOM 656 C CA . PRO A 1 85 ? -11.280 -5.422 -15.789 1.00 58.34 85 PRO A CA 1
ATOM 657 C C . PRO A 1 85 ? -10.761 -4.153 -16.459 1.00 58.34 85 PRO A C 1
ATOM 659 O O . PRO A 1 85 ? -11.268 -3.714 -17.488 1.00 58.34 85 PRO A O 1
ATOM 662 N N . TYR A 1 86 ? -9.810 -3.500 -15.800 1.00 64.12 86 TYR A N 1
ATOM 663 C CA . TYR A 1 86 ? -9.144 -2.347 -16.367 1.00 64.12 86 TYR A CA 1
ATOM 664 C C . TYR A 1 86 ? -8.263 -2.865 -17.504 1.00 64.12 86 TYR A C 1
ATOM 666 O O . TYR A 1 86 ? -7.258 -3.528 -17.240 1.00 64.12 86 TYR A O 1
ATOM 674 N N . GLU A 1 87 ? -8.634 -2.596 -18.755 1.00 63.03 87 GLU A N 1
ATOM 675 C CA . GLU A 1 87 ? -7.788 -2.930 -19.899 1.00 63.03 87 GLU A CA 1
ATOM 676 C C . GLU A 1 87 ? -6.519 -2.075 -19.848 1.00 63.03 87 GLU A C 1
ATOM 678 O O . GLU A 1 87 ? -6.528 -0.858 -20.056 1.00 63.03 87 GLU A O 1
ATOM 683 N N . ARG A 1 88 ? -5.398 -2.711 -19.504 1.00 66.50 88 ARG A N 1
ATOM 684 C CA . ARG A 1 88 ? -4.088 -2.070 -19.556 1.00 66.50 88 ARG A CA 1
ATOM 685 C C . ARG A 1 88 ? -3.674 -1.948 -21.015 1.00 66.50 88 ARG A C 1
ATOM 687 O O . ARG A 1 88 ? -3.315 -2.934 -21.645 1.00 66.50 88 ARG A O 1
ATOM 694 N N . GLN A 1 89 ? -3.716 -0.726 -21.537 1.00 64.81 89 GLN A N 1
ATOM 695 C CA . GLN A 1 89 ? -3.096 -0.396 -22.815 1.00 64.81 89 GLN A CA 1
ATOM 696 C C . GLN A 1 89 ? -1.582 -0.449 -22.635 1.00 64.81 89 GLN A C 1
ATOM 698 O O . GLN A 1 89 ? -0.977 0.460 -22.064 1.00 64.81 89 GLN A O 1
ATOM 703 N N . TRP A 1 90 ? -0.998 -1.565 -23.046 1.00 68.50 90 TRP A N 1
ATOM 704 C CA . TRP A 1 90 ? 0.426 -1.817 -22.962 1.00 68.50 90 TRP A CA 1
ATOM 705 C C . TRP A 1 90 ? 0.915 -2.233 -24.347 1.00 68.50 90 TRP A C 1
ATOM 707 O O . TRP A 1 90 ? 0.452 -3.233 -24.891 1.00 68.50 90 TRP A O 1
ATOM 717 N N . ASN A 1 91 ? 1.826 -1.450 -24.926 1.00 64.00 91 ASN A N 1
ATOM 718 C CA . ASN A 1 91 ? 2.212 -1.610 -26.330 1.00 64.00 91 ASN A CA 1
ATOM 719 C C . ASN A 1 91 ? 3.433 -2.531 -26.525 1.00 64.00 91 ASN A C 1
ATOM 721 O O . ASN A 1 91 ? 3.585 -3.102 -27.602 1.00 64.00 91 ASN A O 1
ATOM 725 N N . ALA A 1 92 ? 4.274 -2.726 -25.501 1.00 67.00 92 ALA A N 1
ATOM 726 C CA . ALA A 1 92 ? 5.454 -3.598 -25.573 1.00 67.00 92 ALA A CA 1
ATOM 727 C C . ALA A 1 92 ? 5.246 -4.980 -24.934 1.00 67.00 92 ALA A C 1
ATOM 729 O O . ALA A 1 92 ? 4.509 -5.140 -23.975 1.00 67.00 92 ALA A O 1
ATOM 730 N N . SER A 1 93 ? 5.963 -6.016 -25.362 1.00 76.38 93 SER A N 1
ATOM 731 C CA . SER A 1 93 ? 6.014 -7.236 -24.546 1.00 76.38 93 SER A CA 1
ATOM 732 C C . SER A 1 93 ? 6.769 -6.948 -23.230 1.00 76.38 93 SER A C 1
ATOM 734 O O . SER A 1 93 ? 7.870 -6.394 -23.270 1.00 76.38 93 SER A O 1
ATOM 736 N N . PRO A 1 94 ? 6.235 -7.336 -22.053 1.00 76.69 94 PRO A N 1
ATOM 737 C CA . PRO A 1 94 ? 6.916 -7.170 -20.762 1.00 76.69 94 PRO A CA 1
ATOM 738 C C . PRO A 1 94 ? 8.342 -7.744 -20.730 1.00 76.69 94 PRO A C 1
ATOM 740 O O . PRO A 1 94 ? 9.221 -7.209 -20.059 1.00 76.69 94 PRO A O 1
ATOM 743 N N . GLU A 1 95 ? 8.575 -8.809 -21.501 1.00 80.62 95 GLU A N 1
ATOM 744 C CA . GLU A 1 95 ? 9.864 -9.505 -21.600 1.00 80.62 95 GLU A CA 1
ATOM 745 C C . GLU A 1 95 ? 10.948 -8.697 -22.325 1.00 80.62 95 GLU A C 1
ATOM 747 O O . GLU A 1 95 ? 12.132 -8.936 -22.109 1.00 80.62 95 GLU A O 1
ATOM 752 N N . ASN A 1 96 ? 10.567 -7.705 -23.138 1.00 80.88 96 ASN A N 1
ATOM 753 C CA . ASN A 1 96 ? 11.530 -6.814 -23.788 1.00 80.88 96 ASN A CA 1
ATOM 754 C C . ASN A 1 96 ? 12.055 -5.732 -22.832 1.00 80.88 96 ASN A C 1
ATOM 756 O O . ASN A 1 96 ? 13.087 -5.126 -23.106 1.00 80.88 96 ASN A O 1
ATOM 760 N N . VAL A 1 97 ? 11.338 -5.469 -21.736 1.00 81.75 97 VAL A N 1
ATOM 761 C CA . VAL A 1 97 ? 11.665 -4.400 -20.782 1.00 81.75 97 VAL A CA 1
ATOM 762 C C . VAL A 1 97 ? 12.422 -4.959 -19.576 1.00 81.75 97 VAL A C 1
ATOM 764 O O . VAL A 1 97 ? 13.376 -4.349 -19.099 1.00 81.75 97 VAL A O 1
ATOM 767 N N . LEU A 1 98 ? 12.011 -6.130 -19.079 1.00 84.31 98 LEU A N 1
ATOM 768 C CA . LEU A 1 98 ? 12.604 -6.786 -17.917 1.00 84.31 98 LEU A CA 1
ATOM 769 C C . LEU A 1 98 ? 12.780 -8.279 -18.153 1.00 84.31 98 LEU A C 1
ATOM 771 O O . LEU A 1 98 ? 11.978 -8.925 -18.824 1.00 84.31 98 LEU A O 1
ATOM 775 N N . ASN A 1 99 ? 13.768 -8.860 -17.470 1.00 88.94 99 ASN A N 1
ATOM 776 C CA . ASN A 1 99 ? 13.838 -10.307 -17.317 1.00 88.94 99 ASN A CA 1
ATOM 777 C C . ASN A 1 99 ? 12.770 -10.774 -16.311 1.00 88.94 99 ASN A C 1
ATOM 779 O O . ASN A 1 99 ? 13.043 -10.970 -15.123 1.00 88.94 99 ASN A O 1
ATOM 783 N N . VAL A 1 100 ? 11.535 -10.909 -16.799 1.00 87.62 100 VAL A N 1
ATOM 784 C CA . VAL A 1 100 ? 10.366 -11.283 -15.994 1.00 87.62 100 VAL A CA 1
ATOM 785 C C . VAL A 1 100 ? 10.562 -12.647 -15.335 1.00 87.62 100 VAL A C 1
ATOM 787 O O . VAL A 1 100 ? 10.307 -12.777 -14.144 1.00 87.62 100 VAL A O 1
ATOM 790 N N . ALA A 1 101 ? 11.084 -13.637 -16.065 1.00 88.75 101 ALA A N 1
ATOM 791 C CA . ALA A 1 101 ? 11.301 -14.983 -15.534 1.00 88.75 101 ALA A CA 1
ATOM 792 C C . ALA A 1 101 ? 12.249 -14.986 -14.323 1.00 88.75 101 ALA A C 1
ATOM 794 O O . ALA A 1 101 ? 11.992 -15.657 -13.321 1.00 88.75 101 ALA A O 1
ATOM 795 N N . PHE A 1 102 ? 13.325 -14.198 -14.384 1.00 90.38 102 PHE A N 1
ATOM 796 C CA . PHE A 1 102 ? 14.247 -14.053 -13.264 1.00 90.38 102 PHE A CA 1
ATOM 797 C C . PHE A 1 102 ? 13.582 -13.378 -12.057 1.00 90.38 102 PHE A C 1
ATOM 799 O O . PHE A 1 102 ? 13.693 -13.879 -10.937 1.00 90.38 102 PHE A O 1
ATOM 806 N N . LEU A 1 103 ? 12.840 -12.288 -12.268 1.00 90.00 103 LEU A N 1
ATOM 807 C CA . LEU A 1 103 ? 12.136 -11.597 -11.186 1.00 90.00 103 LEU A CA 1
ATOM 808 C C . LEU A 1 103 ? 11.050 -12.467 -10.542 1.00 90.00 103 LEU A C 1
ATOM 810 O O . LEU A 1 103 ? 10.976 -12.528 -9.318 1.00 90.00 103 LEU A O 1
ATOM 814 N N . GLU A 1 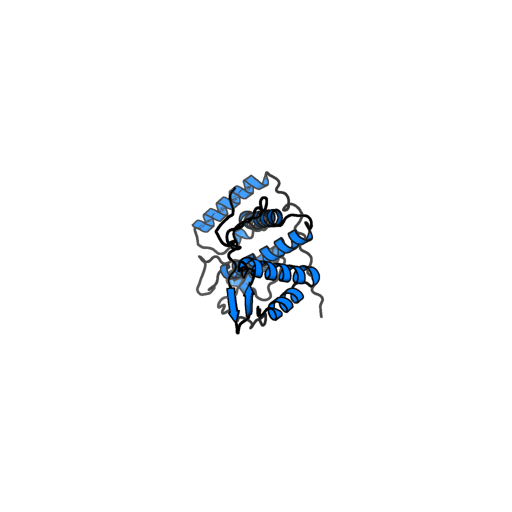104 ? 10.264 -13.202 -11.329 1.00 91.69 104 GLU A N 1
ATOM 815 C CA . GLU A 1 104 ? 9.280 -14.163 -10.810 1.00 91.69 104 GLU A CA 1
ATOM 816 C C . GLU A 1 104 ? 9.946 -15.264 -9.968 1.00 91.69 104 GLU A C 1
ATOM 818 O O . GLU A 1 104 ? 9.388 -15.690 -8.954 1.00 91.69 104 GLU A O 1
ATOM 823 N N . SER A 1 105 ? 11.170 -15.677 -10.320 1.00 91.56 105 SER A N 1
ATOM 824 C CA . SER A 1 105 ? 11.938 -16.649 -9.531 1.00 91.56 105 SER A CA 1
ATOM 825 C C . SER A 1 105 ? 12.401 -16.093 -8.177 1.00 91.56 105 SER A C 1
ATOM 82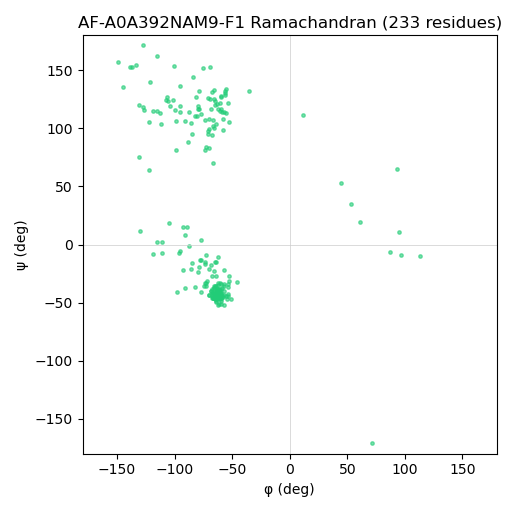7 O O . SER A 1 105 ? 12.300 -16.793 -7.167 1.00 91.56 105 SER A O 1
ATOM 829 N N . ILE A 1 106 ? 12.833 -14.825 -8.127 1.00 90.31 106 ILE A N 1
ATOM 830 C CA . ILE A 1 106 ? 13.203 -14.138 -6.877 1.00 90.31 106 ILE A CA 1
ATOM 831 C C . ILE A 1 106 ? 11.969 -13.951 -5.994 1.00 90.31 106 ILE A C 1
ATOM 833 O O . ILE A 1 106 ? 12.015 -14.226 -4.794 1.00 90.31 106 ILE A O 1
ATOM 837 N N . LEU A 1 107 ? 10.863 -13.502 -6.591 1.00 89.50 107 LEU A N 1
ATOM 838 C CA . LEU A 1 107 ? 9.601 -13.234 -5.901 1.00 89.50 107 LEU A CA 1
ATOM 839 C C . LEU A 1 107 ? 8.853 -14.514 -5.509 1.00 89.50 107 LEU A C 1
ATOM 841 O O . LEU A 1 107 ? 7.941 -14.454 -4.688 1.00 89.50 107 LEU A O 1
ATOM 845 N N . LYS A 1 108 ? 9.229 -15.666 -6.085 1.00 91.00 108 LYS A N 1
ATOM 846 C CA . LYS A 1 108 ? 8.545 -16.960 -5.926 1.00 91.00 108 LYS A CA 1
ATOM 847 C C . LYS A 1 108 ? 7.048 -16.864 -6.247 1.00 91.00 108 LYS A C 1
ATOM 849 O O . LYS A 1 108 ? 6.223 -17.531 -5.623 1.00 91.00 108 LYS A O 1
ATOM 854 N N . TYR A 1 109 ? 6.707 -16.027 -7.223 1.00 92.06 109 TYR A N 1
ATOM 855 C CA . TYR A 1 109 ? 5.337 -15.729 -7.622 1.00 92.06 109 TYR A CA 1
ATOM 856 C C . TYR A 1 109 ? 5.274 -15.511 -9.131 1.00 92.06 109 TYR A C 1
ATOM 858 O O . TYR A 1 109 ? 6.123 -14.816 -9.684 1.00 92.06 109 TYR A O 1
ATOM 866 N N . SER A 1 110 ? 4.263 -16.091 -9.782 1.00 91.31 110 SER A N 1
ATOM 867 C CA . SER A 1 110 ? 4.027 -15.899 -11.214 1.00 91.31 110 SER A CA 1
ATOM 868 C C . SER A 1 110 ? 2.806 -15.015 -11.431 1.00 91.31 110 SER A C 1
ATOM 870 O O . SER A 1 110 ? 1.713 -15.297 -10.929 1.00 91.31 110 SER A O 1
ATOM 872 N N . PHE A 1 111 ? 2.996 -13.924 -12.166 1.00 87.38 111 PHE A N 1
ATOM 873 C CA . PHE A 1 111 ? 1.949 -12.954 -12.427 1.00 87.38 111 PHE A CA 1
ATOM 874 C C . PHE A 1 111 ? 1.062 -13.432 -13.573 1.00 87.38 111 PHE A C 1
ATOM 876 O O . PHE A 1 111 ? 1.529 -13.679 -14.684 1.00 87.38 111 PHE A O 1
ATOM 883 N N . LYS A 1 112 ? -0.255 -13.462 -13.334 1.00 87.94 112 LYS A N 1
ATOM 884 C CA . LYS A 1 112 ? -1.241 -13.651 -14.411 1.00 87.94 112 LYS A CA 1
ATOM 885 C C . LYS A 1 112 ? -1.121 -12.557 -15.476 1.00 87.94 112 LYS A C 1
ATOM 887 O O . LYS A 1 112 ? -1.281 -12.835 -16.658 1.00 87.94 112 LYS A O 1
ATOM 892 N N . ASP A 1 113 ? -0.840 -11.331 -15.041 1.00 87.94 113 ASP A N 1
ATOM 893 C CA . ASP A 1 113 ? -0.513 -10.216 -15.921 1.00 87.94 113 ASP A CA 1
ATOM 894 C C . ASP A 1 113 ? 0.865 -9.650 -15.568 1.00 87.94 113 ASP A C 1
ATOM 896 O O . ASP A 1 113 ? 1.033 -8.960 -14.560 1.00 87.94 113 ASP A O 1
ATOM 900 N N . ARG A 1 114 ? 1.851 -9.951 -16.416 1.00 89.44 114 ARG A N 1
ATOM 901 C CA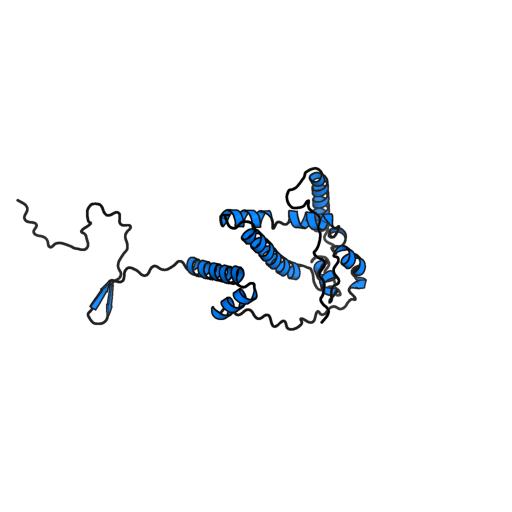 . ARG A 1 114 ? 3.252 -9.540 -16.252 1.00 89.44 114 ARG A CA 1
ATOM 902 C C . ARG A 1 114 ? 3.457 -8.034 -16.407 1.00 89.44 114 ARG A C 1
ATOM 904 O O . ARG A 1 114 ? 4.471 -7.525 -15.937 1.00 89.44 114 ARG A O 1
ATOM 911 N N . SER A 1 115 ? 2.516 -7.301 -17.007 1.00 87.94 115 SER A N 1
ATOM 912 C CA . SER A 1 115 ? 2.629 -5.844 -17.124 1.00 87.94 115 SER A CA 1
ATOM 913 C C . SER A 1 115 ? 2.604 -5.160 -15.751 1.00 87.94 115 SER A C 1
ATOM 915 O O . SER A 1 115 ? 3.194 -4.099 -15.588 1.00 87.94 115 SER A O 1
ATOM 917 N N . LEU A 1 116 ? 1.956 -5.776 -14.750 1.00 89.62 116 LEU A N 1
ATOM 918 C CA . LEU A 1 116 ? 1.960 -5.299 -13.362 1.00 89.62 116 LEU A CA 1
ATOM 919 C C . LEU A 1 116 ? 3.348 -5.334 -12.744 1.00 89.62 116 LEU A C 1
ATOM 921 O O . LEU A 1 116 ? 3.710 -4.420 -12.012 1.00 89.62 116 LEU A O 1
ATOM 925 N N . LEU A 1 117 ? 4.109 -6.390 -13.031 1.00 91.12 117 LEU A N 1
ATOM 926 C CA . LEU A 1 117 ? 5.471 -6.505 -12.539 1.00 91.12 117 LEU A CA 1
ATOM 927 C C . LEU A 1 117 ? 6.345 -5.411 -13.149 1.00 91.12 117 LEU A C 1
ATOM 929 O O . LEU A 1 117 ? 7.119 -4.787 -12.433 1.00 91.12 117 LEU A O 1
ATOM 933 N N . VAL A 1 118 ? 6.191 -5.138 -14.448 1.00 90.69 118 VAL A N 1
ATOM 934 C CA . VAL A 1 118 ? 6.931 -4.043 -15.082 1.00 90.69 118 VAL A CA 1
ATOM 935 C C . VAL A 1 118 ? 6.513 -2.697 -14.490 1.00 90.69 118 VAL A C 1
ATOM 937 O O . VAL A 1 118 ? 7.383 -1.961 -14.046 1.00 90.69 118 VAL A O 1
ATOM 940 N N . GLU A 1 119 ? 5.210 -2.414 -14.371 1.00 91.12 119 GLU A N 1
ATOM 941 C CA . GLU A 1 119 ? 4.697 -1.191 -13.726 1.00 91.12 119 GLU A CA 1
ATOM 942 C C . GLU A 1 119 ? 5.272 -1.012 -12.309 1.00 91.12 119 GLU A C 1
ATOM 944 O O . GLU A 1 119 ? 5.739 0.075 -11.979 1.00 91.12 119 GLU A O 1
ATOM 949 N N . ALA A 1 120 ? 5.315 -2.077 -11.502 1.00 92.88 120 ALA A N 1
ATOM 950 C CA . ALA A 1 120 ? 5.858 -2.058 -10.142 1.00 92.88 120 ALA A CA 1
ATOM 951 C C . ALA A 1 120 ? 7.378 -1.825 -10.078 1.00 92.88 120 ALA A C 1
ATOM 953 O O . ALA A 1 120 ? 7.876 -1.301 -9.085 1.00 92.88 120 ALA A O 1
ATOM 954 N N . MET A 1 121 ? 8.121 -2.195 -11.123 1.00 92.12 121 MET A N 1
ATOM 955 C CA . MET A 1 121 ? 9.577 -2.028 -11.192 1.00 92.12 121 MET A CA 1
ATOM 956 C C . MET A 1 121 ? 10.000 -0.741 -11.919 1.00 92.12 121 MET A C 1
ATOM 958 O O . MET A 1 121 ? 11.190 -0.425 -11.951 1.00 92.12 121 MET A O 1
ATOM 962 N N . THR A 1 122 ? 9.062 0.017 -12.495 1.00 91.75 122 THR A N 1
ATOM 963 C CA . THR A 1 122 ? 9.340 1.245 -13.253 1.00 91.75 122 THR A CA 1
ATOM 964 C C . THR A 1 122 ? 9.214 2.494 -12.388 1.00 91.75 122 THR A C 1
ATOM 966 O O . THR A 1 122 ? 8.133 2.828 -11.904 1.00 91.75 122 THR A O 1
ATOM 969 N N . HIS A 1 123 ? 10.312 3.242 -12.253 1.00 93.38 123 HIS A N 1
ATOM 970 C CA . HIS A 1 123 ? 10.321 4.573 -11.646 1.00 93.38 123 HIS A CA 1
ATOM 971 C C . HIS A 1 123 ? 9.740 5.630 -12.597 1.00 93.38 123 HIS A C 1
ATOM 973 O O . HIS A 1 123 ? 9.882 5.529 -13.815 1.00 93.38 123 HIS A O 1
ATOM 979 N N . GLY A 1 124 ? 9.158 6.705 -12.050 1.00 89.88 124 GLY A N 1
ATOM 980 C CA . GLY A 1 124 ? 8.566 7.797 -12.838 1.00 89.88 124 GLY A CA 1
ATOM 981 C C . GLY A 1 124 ? 9.533 8.477 -13.818 1.00 89.88 124 GLY A C 1
ATOM 982 O O . GLY A 1 124 ? 9.105 9.030 -14.825 1.00 89.88 124 GLY A O 1
ATOM 983 N N . SER A 1 125 ? 10.846 8.387 -13.589 1.00 89.25 125 SER A N 1
ATOM 984 C CA . SER A 1 125 ? 11.845 8.910 -14.533 1.00 89.25 125 SER A CA 1
ATOM 985 C C . SER A 1 125 ? 12.065 8.026 -15.773 1.00 89.25 125 SER A C 1
ATOM 987 O O . SER A 1 125 ? 12.713 8.469 -16.716 1.00 89.25 125 SER A O 1
ATOM 989 N N . TYR A 1 126 ? 11.582 6.780 -15.773 1.00 87.38 126 TYR A N 1
ATOM 990 C CA . TYR A 1 126 ? 11.757 5.794 -16.851 1.00 87.38 126 TYR A CA 1
ATOM 991 C C . TYR A 1 126 ? 10.478 5.609 -17.688 1.00 87.38 126 TYR A C 1
ATOM 993 O O . TYR A 1 126 ? 10.316 4.614 -18.384 1.00 87.38 126 TYR A O 1
ATOM 1001 N N . MET A 1 127 ? 9.535 6.552 -17.634 1.00 82.12 127 MET A N 1
ATOM 1002 C CA . MET A 1 127 ? 8.327 6.460 -18.455 1.00 82.12 127 MET A CA 1
ATOM 1003 C C . MET A 1 127 ? 8.676 6.648 -19.937 1.00 82.12 127 MET A C 1
ATOM 1005 O O . MET A 1 127 ? 9.155 7.704 -20.351 1.00 82.12 127 MET A O 1
ATOM 1009 N N . LEU A 1 128 ? 8.435 5.603 -20.725 1.00 79.38 128 LEU A N 1
ATOM 1010 C CA . LEU A 1 128 ? 8.649 5.552 -22.172 1.00 79.38 128 LEU A CA 1
ATOM 1011 C C . LEU A 1 128 ? 7.295 5.385 -22.879 1.00 79.38 128 LEU A C 1
ATOM 1013 O O . LEU A 1 128 ? 6.336 4.949 -22.242 1.00 79.38 128 LEU A O 1
ATOM 1017 N N . PRO A 1 129 ? 7.185 5.667 -24.192 1.00 77.12 129 PRO A N 1
ATOM 1018 C CA . PRO A 1 129 ? 5.938 5.453 -24.938 1.00 77.12 129 PRO A CA 1
ATOM 1019 C C . PRO A 1 129 ? 5.379 4.028 -24.803 1.00 77.12 129 PRO A C 1
ATOM 1021 O O . PRO A 1 129 ? 4.168 3.831 -24.736 1.00 77.12 129 PRO A O 1
ATOM 1024 N N . ASP A 1 130 ? 6.277 3.049 -24.699 1.00 74.62 130 ASP A N 1
ATOM 1025 C CA . ASP A 1 130 ? 5.959 1.629 -24.559 1.00 74.62 130 ASP A CA 1
ATOM 1026 C C . ASP A 1 130 ? 5.682 1.187 -23.111 1.00 74.62 130 ASP A C 1
ATOM 1028 O O . ASP A 1 130 ? 5.105 0.122 -22.885 1.00 74.62 130 ASP A O 1
ATOM 1032 N N . VAL A 1 131 ? 6.075 2.010 -22.131 1.00 78.94 131 VAL A N 1
ATOM 1033 C CA . VAL A 1 131 ? 5.902 1.793 -20.686 1.00 78.94 131 VAL A CA 1
ATOM 1034 C C . VAL A 1 131 ? 5.308 3.071 -20.083 1.00 78.94 131 VAL A C 1
ATOM 1036 O O . VAL A 1 131 ? 6.015 3.863 -19.453 1.00 78.94 131 VAL A O 1
ATOM 1039 N N . PRO A 1 132 ? 4.003 3.322 -20.290 1.00 77.19 132 PRO A N 1
ATOM 1040 C CA . PRO A 1 132 ? 3.394 4.608 -19.957 1.00 77.19 132 PRO A CA 1
ATOM 1041 C C . PRO A 1 132 ? 3.119 4.785 -18.455 1.00 77.19 132 PRO A C 1
ATOM 1043 O O . PRO A 1 132 ? 2.482 5.762 -18.060 1.00 77.19 132 PRO A O 1
ATOM 1046 N N . ARG A 1 133 ? 3.514 3.828 -17.605 1.00 84.62 133 ARG A N 1
ATOM 1047 C CA . ARG A 1 133 ? 3.189 3.815 -16.174 1.00 84.62 133 ARG A CA 1
ATOM 1048 C C . ARG A 1 133 ? 4.387 3.505 -15.308 1.00 84.62 133 ARG A C 1
ATOM 1050 O O . ARG A 1 133 ? 5.319 2.828 -15.724 1.00 84.62 133 ARG A O 1
ATOM 1057 N N . CYS A 1 134 ? 4.293 3.982 -14.077 1.00 90.62 134 CYS A N 1
ATOM 1058 C CA . CYS A 1 134 ? 5.246 3.739 -13.013 1.00 90.62 134 CYS A CA 1
ATOM 1059 C C . CYS A 1 134 ? 4.530 3.215 -11.765 1.00 90.62 134 CYS A C 1
ATOM 1061 O O . CYS A 1 134 ? 3.298 3.231 -11.676 1.00 90.62 134 CYS A O 1
ATOM 1063 N N . TYR A 1 135 ? 5.319 2.792 -10.783 1.00 92.88 135 TYR A N 1
ATOM 1064 C CA . TYR A 1 135 ? 4.834 2.077 -9.608 1.00 92.88 135 TYR A CA 1
ATOM 1065 C C . TYR A 1 135 ? 3.903 2.887 -8.695 1.00 92.88 135 TYR A C 1
ATOM 1067 O O . TYR A 1 135 ? 3.219 2.287 -7.876 1.00 92.88 135 TYR A O 1
ATOM 1075 N N . GLN A 1 136 ? 3.825 4.217 -8.825 1.00 92.44 136 GLN A N 1
ATOM 1076 C CA . GLN A 1 136 ? 3.166 5.116 -7.858 1.00 92.44 136 GLN A CA 1
ATOM 1077 C C . GLN A 1 136 ? 1.711 4.739 -7.520 1.00 92.44 136 GLN A C 1
ATOM 1079 O O . GLN A 1 136 ? 1.266 4.872 -6.383 1.00 92.44 136 GLN A O 1
ATOM 1084 N N . ARG A 1 137 ? 0.937 4.240 -8.495 1.00 91.38 137 ARG A N 1
ATOM 1085 C CA . ARG A 1 137 ? -0.443 3.781 -8.238 1.00 91.38 137 ARG A CA 1
ATOM 1086 C C . ARG A 1 137 ? -0.492 2.462 -7.472 1.00 91.38 137 ARG A C 1
ATOM 1088 O O . ARG A 1 137 ? -1.411 2.254 -6.683 1.00 91.38 137 ARG A O 1
ATOM 1095 N N . LEU A 1 138 ? 0.454 1.567 -7.746 1.00 92.62 138 LEU A N 1
ATOM 1096 C CA . LEU A 1 138 ? 0.581 0.295 -7.042 1.00 92.62 138 LEU A CA 1
ATOM 1097 C C . LEU A 1 138 ? 1.147 0.504 -5.634 1.00 92.62 138 LEU A C 1
ATOM 1099 O O . LEU A 1 138 ? 0.685 -0.160 -4.718 1.00 92.62 138 LEU A O 1
ATOM 1103 N N . GLU A 1 139 ? 2.063 1.457 -5.458 1.00 93.81 139 GLU A N 1
ATOM 1104 C CA . GLU A 1 139 ? 2.564 1.930 -4.161 1.00 93.81 139 GLU A CA 1
ATOM 1105 C C . GLU A 1 139 ? 1.414 2.436 -3.289 1.00 93.81 139 GLU A C 1
ATOM 1107 O O . GLU A 1 139 ? 1.209 1.912 -2.202 1.00 93.81 139 GLU A O 1
ATOM 1112 N N . TYR A 1 140 ? 0.571 3.334 -3.812 1.00 92.69 140 TYR A N 1
ATOM 1113 C CA . TYR A 1 140 ? -0.609 3.822 -3.089 1.00 92.69 140 TYR A CA 1
ATOM 1114 C C . TYR A 1 140 ? -1.519 2.691 -2.575 1.00 92.69 140 TYR A C 1
ATOM 1116 O O . TYR A 1 140 ? -2.006 2.734 -1.445 1.00 92.69 140 TYR A O 1
ATOM 1124 N N . LEU A 1 141 ? -1.759 1.666 -3.401 1.00 91.81 141 LEU A N 1
ATOM 1125 C CA . LEU A 1 141 ? -2.538 0.495 -2.992 1.00 91.81 141 LEU A CA 1
ATOM 1126 C C . LEU A 1 141 ? -1.779 -0.362 -1.966 1.00 91.81 141 LEU A C 1
ATOM 1128 O O . LEU A 1 141 ? -2.374 -0.837 -0.999 1.00 91.81 141 LEU A O 1
ATOM 1132 N N . GLY A 1 142 ? -0.485 -0.578 -2.196 1.00 92.19 142 GLY A N 1
ATOM 1133 C CA . GLY A 1 142 ? 0.391 -1.381 -1.351 1.00 92.19 142 GLY A CA 1
ATOM 1134 C C . GLY A 1 142 ? 0.515 -0.821 0.061 1.00 92.19 142 GLY A C 1
ATOM 1135 O O . GLY A 1 142 ? 0.391 -1.590 1.011 1.00 92.19 142 GLY A O 1
ATOM 1136 N N . ASP A 1 143 ? 0.659 0.496 0.202 1.00 89.75 143 ASP A N 1
ATOM 1137 C CA . ASP A 1 143 ? 0.759 1.181 1.494 1.00 89.75 143 ASP A CA 1
ATOM 1138 C C . ASP A 1 143 ? -0.487 0.945 2.351 1.00 89.75 143 ASP A C 1
ATOM 1140 O O . ASP A 1 143 ? -0.384 0.539 3.507 1.00 89.75 143 ASP A O 1
ATOM 1144 N N . ALA A 1 144 ? -1.680 1.099 1.766 1.00 91.12 144 ALA A N 1
ATOM 1145 C CA . ALA A 1 144 ? -2.937 0.865 2.476 1.00 91.12 144 ALA A CA 1
ATOM 1146 C C . ALA A 1 144 ? -3.095 -0.601 2.922 1.00 91.12 144 ALA A C 1
ATOM 1148 O O . ALA A 1 144 ? -3.561 -0.875 4.031 1.00 91.12 144 ALA A O 1
ATOM 1149 N N . VAL A 1 145 ? -2.701 -1.553 2.068 1.00 92.00 145 VAL A N 1
ATOM 1150 C CA . VAL A 1 145 ? -2.731 -2.987 2.397 1.00 92.00 145 VAL A CA 1
ATOM 1151 C C . VAL A 1 145 ? -1.728 -3.313 3.502 1.00 92.00 145 VAL A C 1
ATOM 1153 O O . VAL A 1 145 ? -2.043 -4.070 4.419 1.00 92.00 145 VAL A O 1
ATOM 1156 N N . LEU A 1 146 ? -0.530 -2.743 3.443 1.00 89.38 146 LEU A N 1
ATOM 1157 C CA . LEU A 1 146 ? 0.528 -2.990 4.411 1.00 89.38 146 LEU A CA 1
ATOM 1158 C C . LEU A 1 146 ? 0.174 -2.440 5.793 1.00 89.38 146 LEU A C 1
ATOM 1160 O O . LEU A 1 146 ? 0.271 -3.171 6.781 1.00 89.38 146 LEU A O 1
ATOM 1164 N N . ASP A 1 147 ? -0.327 -1.207 5.853 1.00 89.88 147 ASP A N 1
ATOM 1165 C CA . ASP A 1 147 ? -0.839 -0.603 7.084 1.00 89.88 147 ASP A CA 1
ATOM 1166 C C . ASP A 1 147 ? -1.928 -1.465 7.717 1.00 89.88 147 ASP A C 1
ATOM 1168 O O . ASP A 1 147 ? -1.916 -1.702 8.929 1.00 89.88 147 ASP A O 1
ATOM 1172 N N . TYR A 1 148 ? -2.854 -1.970 6.902 1.00 92.44 148 TYR A N 1
ATOM 1173 C CA . TYR A 1 148 ? -3.913 -2.860 7.356 1.00 92.44 148 TYR A CA 1
ATOM 1174 C C . TYR A 1 148 ? -3.356 -4.162 7.948 1.00 92.44 148 TYR A C 1
ATOM 1176 O O . TYR A 1 148 ? -3.707 -4.520 9.074 1.00 92.44 148 TYR A O 1
ATOM 1184 N N . LEU A 1 149 ? -2.467 -4.852 7.226 1.00 92.06 149 LEU A N 1
ATOM 1185 C CA . LEU A 1 149 ? -1.905 -6.137 7.651 1.00 92.06 149 LEU A CA 1
ATOM 1186 C C . LEU A 1 149 ? -1.079 -6.008 8.935 1.00 92.06 149 LEU A C 1
ATOM 1188 O O . LEU A 1 149 ? -1.248 -6.815 9.851 1.00 92.06 149 LEU A O 1
ATOM 1192 N N . ILE A 1 150 ? -0.233 -4.980 9.036 1.00 90.50 150 ILE A N 1
ATOM 1193 C CA . ILE A 1 150 ? 0.560 -4.718 10.243 1.00 90.50 150 ILE A CA 1
ATOM 1194 C C . ILE A 1 150 ? -0.348 -4.330 11.408 1.00 90.50 150 ILE A C 1
ATOM 1196 O O . ILE A 1 150 ? -0.213 -4.893 12.492 1.00 90.50 150 ILE A O 1
ATOM 1200 N N . THR A 1 151 ? -1.317 -3.434 11.199 1.00 92.75 151 THR A N 1
ATOM 1201 C CA . THR A 1 151 ? -2.272 -3.050 12.254 1.00 92.75 151 THR A CA 1
ATOM 1202 C C . THR A 1 151 ? -3.046 -4.265 12.763 1.00 92.75 151 THR A C 1
ATOM 1204 O O . THR A 1 151 ? -3.182 -4.445 13.971 1.00 92.75 151 THR A O 1
ATOM 1207 N N . MET A 1 152 ? -3.510 -5.129 11.857 1.00 92.56 152 MET A N 1
ATOM 1208 C CA . MET A 1 152 ? -4.218 -6.363 12.192 1.00 92.56 152 MET A CA 1
ATOM 1209 C C . MET A 1 152 ? -3.338 -7.332 12.990 1.00 92.56 152 MET A C 1
ATOM 1211 O O . MET A 1 152 ? -3.801 -7.913 13.972 1.00 92.56 152 MET A O 1
ATOM 1215 N N . HIS A 1 153 ? -2.077 -7.500 12.586 1.00 91.62 153 HIS A N 1
ATOM 1216 C CA . HIS A 1 153 ? -1.118 -8.338 13.300 1.00 91.62 153 HIS A CA 1
ATOM 1217 C C . HIS A 1 153 ? -0.862 -7.812 14.718 1.00 91.62 153 HIS A C 1
ATOM 1219 O O . HIS A 1 153 ? -1.053 -8.552 15.679 1.00 91.62 153 HIS A O 1
ATOM 1225 N N . LEU A 1 154 ? -0.532 -6.523 14.864 1.00 91.81 154 LEU A N 1
ATOM 1226 C CA . LEU A 1 154 ? -0.260 -5.903 16.166 1.00 91.81 154 LEU A CA 1
ATOM 1227 C C . LEU A 1 154 ? -1.480 -5.937 17.095 1.00 91.81 154 LEU A C 1
ATOM 1229 O O . LEU A 1 154 ? -1.338 -6.203 18.286 1.00 91.81 154 LEU A O 1
ATOM 1233 N N . TYR A 1 155 ? -2.678 -5.697 16.556 1.00 92.38 155 TYR A N 1
ATOM 1234 C CA . TYR A 1 155 ? -3.926 -5.755 17.317 1.00 92.38 155 TYR A CA 1
ATOM 1235 C C . TYR A 1 155 ? -4.197 -7.156 17.887 1.00 92.38 155 TYR A C 1
ATOM 1237 O O . TYR A 1 155 ? -4.643 -7.278 19.027 1.00 92.38 155 TYR A O 1
ATOM 1245 N N . LYS A 1 156 ? -3.919 -8.210 17.108 1.00 91.94 156 LYS A N 1
ATOM 1246 C CA . LYS A 1 156 ? -4.125 -9.605 17.528 1.00 91.94 156 LYS A CA 1
ATOM 1247 C C . LYS A 1 156 ? -3.043 -10.103 18.482 1.00 91.94 156 LYS A C 1
ATOM 1249 O O . LYS A 1 156 ? -3.369 -10.790 19.444 1.00 91.94 156 LYS A O 1
ATOM 1254 N N . GLU A 1 157 ? -1.786 -9.758 18.220 1.00 93.69 157 GLU A N 1
ATOM 1255 C CA . GLU A 1 157 ? -0.640 -10.237 18.999 1.00 93.69 157 GLU A CA 1
ATOM 1256 C C . GLU A 1 157 ? -0.550 -9.559 20.376 1.00 93.69 157 GLU A C 1
ATOM 1258 O O . GLU A 1 157 ? -0.172 -10.189 21.363 1.00 93.69 157 GLU A O 1
ATOM 1263 N N . TYR A 1 158 ? -0.952 -8.284 20.478 1.00 92.38 158 TYR A N 1
ATOM 1264 C CA . TYR A 1 158 ? -0.799 -7.478 21.695 1.00 92.38 158 TYR A CA 1
ATOM 1265 C C . TYR A 1 158 ? -2.135 -6.921 22.231 1.00 92.38 158 TYR A C 1
ATOM 1267 O O . TYR A 1 158 ? -2.302 -5.702 22.332 1.00 92.38 158 TYR A O 1
ATOM 1275 N N . PRO A 1 159 ? -3.086 -7.772 22.668 1.00 90.44 159 PRO A N 1
ATOM 1276 C CA . PRO A 1 159 ? -4.433 -7.341 23.066 1.00 90.44 159 PRO A CA 1
ATOM 1277 C C . PRO A 1 159 ? -4.469 -6.445 24.316 1.00 90.44 159 PRO A C 1
ATOM 1279 O O . PRO A 1 159 ? -5.429 -5.708 24.526 1.00 90.44 159 PRO A O 1
ATOM 1282 N N . GLY A 1 160 ? -3.438 -6.504 25.166 1.00 90.12 160 GLY A N 1
ATOM 1283 C CA . GLY A 1 160 ? -3.327 -5.681 26.377 1.00 90.12 160 GLY A CA 1
ATOM 1284 C C . GLY A 1 160 ? -2.668 -4.318 26.159 1.00 90.12 160 GLY A C 1
ATOM 1285 O O . GLY A 1 160 ? -2.508 -3.558 27.115 1.00 90.12 160 GLY A O 1
ATOM 1286 N N . MET A 1 161 ? -2.231 -4.013 24.936 1.00 91.50 161 MET A N 1
ATOM 1287 C CA . MET A 1 161 ? -1.450 -2.816 24.665 1.00 91.50 161 MET A CA 1
ATO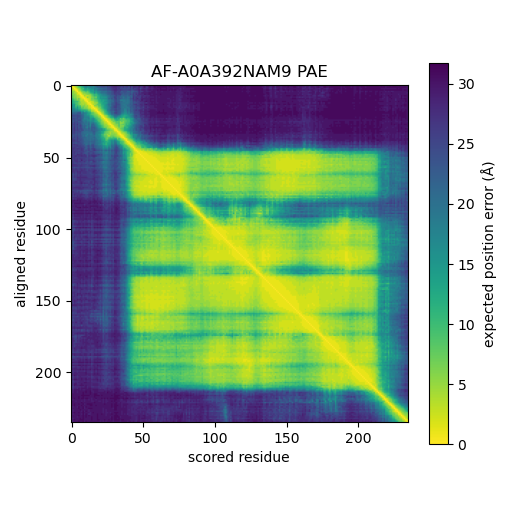M 1288 C C . MET A 1 161 ? -2.338 -1.585 24.446 1.00 91.50 161 MET A C 1
ATOM 1290 O O 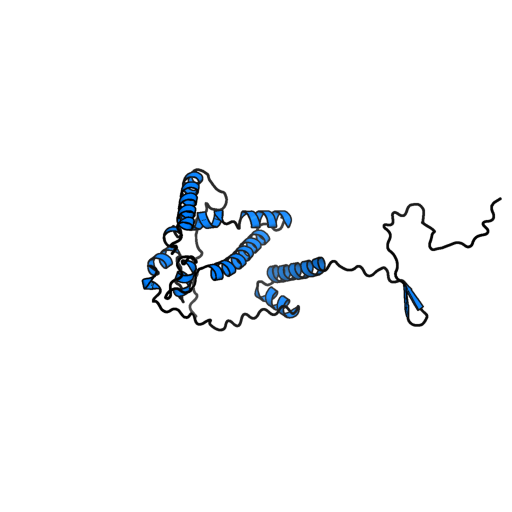. MET A 1 161 ? -3.428 -1.659 23.881 1.00 91.50 161 MET A O 1
ATOM 1294 N N . SER A 1 162 ? -1.869 -0.421 24.907 1.00 93.44 162 SER A N 1
ATOM 1295 C CA . SER A 1 162 ? -2.620 0.825 24.743 1.00 93.44 162 SER A CA 1
ATOM 1296 C C . SER A 1 162 ? -2.679 1.275 23.270 1.00 93.44 162 SER A C 1
ATOM 1298 O O . SER A 1 162 ? -1.731 1.031 22.518 1.00 93.44 162 SER A O 1
ATOM 1300 N N . PRO A 1 163 ? -3.726 2.016 22.853 1.00 90.00 163 PRO A N 1
ATOM 1301 C CA . PRO A 1 163 ? -3.829 2.538 21.487 1.00 90.00 163 PRO A CA 1
ATOM 1302 C C . PRO A 1 163 ? -2.642 3.415 21.061 1.00 90.00 163 PRO A C 1
ATOM 1304 O O . PRO A 1 163 ? -2.247 3.395 19.896 1.00 90.00 163 PRO A O 1
ATOM 1307 N N . GLY A 1 164 ? -2.059 4.170 22.001 1.00 91.69 164 GLY A N 1
ATOM 1308 C CA . GLY A 1 164 ? -0.871 4.987 21.742 1.00 91.69 164 GLY A CA 1
ATOM 1309 C C . GLY A 1 164 ? 0.334 4.124 21.377 1.00 91.69 164 GLY A C 1
ATOM 1310 O O . GLY A 1 164 ? 0.929 4.317 20.327 1.00 91.69 164 GLY A O 1
ATOM 1311 N N . MET A 1 165 ? 0.608 3.087 22.170 1.00 90.06 165 MET A N 1
ATOM 1312 C CA . MET A 1 165 ? 1.720 2.172 21.902 1.00 90.06 165 MET A CA 1
ATOM 1313 C C . MET A 1 165 ? 1.524 1.366 20.609 1.00 90.06 165 MET A C 1
ATOM 1315 O O . MET A 1 165 ? 2.482 1.171 19.869 1.00 90.06 165 MET A O 1
ATOM 1319 N N . LEU A 1 166 ? 0.295 0.937 20.291 1.00 89.94 166 LEU A N 1
ATOM 1320 C CA . LEU A 1 166 ? -0.005 0.297 19.001 1.00 89.94 166 LEU A CA 1
ATOM 1321 C C . LEU A 1 166 ? 0.277 1.242 17.824 1.00 89.94 166 LEU A C 1
ATOM 1323 O O . LEU A 1 166 ? 0.802 0.814 16.797 1.00 89.94 166 LEU A O 1
ATOM 1327 N N . THR A 1 167 ? -0.036 2.530 17.985 1.00 89.56 167 THR A N 1
ATOM 1328 C CA . THR A 1 167 ? 0.259 3.562 16.982 1.00 89.56 167 THR A CA 1
ATOM 1329 C C . THR A 1 167 ? 1.765 3.750 16.812 1.00 89.56 167 THR A C 1
ATOM 1331 O O . THR A 1 167 ? 2.241 3.777 15.677 1.00 89.56 167 THR A O 1
ATOM 1334 N N . ASP A 1 168 ? 2.510 3.817 17.916 1.00 89.62 168 ASP A N 1
ATOM 1335 C CA . ASP A 1 168 ? 3.967 3.969 17.900 1.00 89.62 168 ASP A CA 1
ATOM 1336 C C . ASP A 1 168 ? 4.648 2.753 17.257 1.00 89.62 168 ASP A C 1
ATOM 1338 O O . ASP A 1 168 ? 5.509 2.905 16.392 1.00 89.62 168 ASP A O 1
ATOM 1342 N N . MET A 1 169 ? 4.219 1.534 17.603 1.00 87.50 169 MET A N 1
ATOM 1343 C CA . MET A 1 169 ? 4.733 0.305 16.988 1.00 87.50 169 MET A CA 1
ATOM 1344 C C . MET A 1 169 ? 4.413 0.221 15.501 1.00 87.50 169 MET A C 1
ATOM 1346 O O . MET A 1 169 ? 5.271 -0.185 14.718 1.00 87.50 169 MET A O 1
ATOM 1350 N N . ARG A 1 170 ? 3.202 0.612 15.088 1.00 87.56 170 ARG A N 1
ATOM 1351 C CA . ARG A 1 170 ? 2.855 0.681 13.666 1.00 87.56 170 ARG A CA 1
ATOM 1352 C C . ARG A 1 170 ? 3.780 1.649 12.936 1.00 87.56 170 ARG A C 1
ATOM 1354 O O . ARG A 1 170 ? 4.354 1.257 11.930 1.00 87.56 170 ARG A O 1
ATOM 1361 N N . ALA A 1 171 ? 3.979 2.859 13.461 1.00 85.75 171 ALA A N 1
ATOM 1362 C CA . ALA A 1 171 ? 4.877 3.845 12.859 1.00 85.75 171 ALA A CA 1
ATOM 1363 C C . ALA A 1 171 ? 6.338 3.359 12.808 1.00 85.75 171 ALA A C 1
ATOM 1365 O O . ALA A 1 171 ? 7.053 3.632 11.849 1.00 85.75 171 ALA A O 1
ATOM 1366 N N . ALA A 1 172 ? 6.781 2.603 13.817 1.00 83.38 172 ALA A N 1
ATOM 1367 C CA . ALA A 1 172 ? 8.112 2.007 13.834 1.00 83.38 172 ALA A CA 1
ATOM 1368 C C . ALA A 1 172 ? 8.260 0.833 12.850 1.00 83.38 172 ALA A C 1
ATOM 1370 O O . ALA A 1 172 ? 9.339 0.648 12.295 1.00 83.38 172 ALA A O 1
ATOM 1371 N N . SER A 1 173 ? 7.199 0.053 12.622 1.00 78.44 173 SER A N 1
ATOM 1372 C CA . SER A 1 173 ? 7.213 -1.121 11.732 1.00 78.44 173 SER A CA 1
ATOM 1373 C C . SER A 1 173 ? 7.040 -0.741 10.261 1.00 78.44 173 SER A C 1
ATOM 1375 O O . SER A 1 173 ? 7.640 -1.359 9.383 1.00 78.44 173 SER A O 1
ATOM 1377 N N . VAL A 1 174 ? 6.218 0.276 10.002 1.00 78.06 174 VAL A N 1
ATOM 1378 C CA . VAL A 1 174 ? 5.882 0.781 8.671 1.00 78.06 174 VAL A CA 1
ATOM 1379 C C . VAL A 1 174 ? 6.738 2.011 8.396 1.00 78.06 174 VAL A C 1
ATOM 1381 O O . VAL A 1 174 ? 6.310 3.146 8.591 1.00 78.06 174 VAL A O 1
ATOM 1384 N N . ASN A 1 175 ? 7.985 1.789 7.981 1.00 80.06 175 ASN A N 1
ATOM 1385 C CA . ASN A 1 175 ? 8.885 2.877 7.611 1.00 80.06 175 ASN A CA 1
ATOM 1386 C C . ASN A 1 175 ? 9.705 2.543 6.357 1.00 80.06 175 ASN A C 1
ATOM 1388 O O . ASN A 1 175 ? 9.996 1.380 6.059 1.00 80.06 175 ASN A O 1
ATOM 1392 N N . ASN A 1 176 ? 10.099 3.593 5.636 1.00 82.88 176 ASN A N 1
ATOM 1393 C CA . ASN A 1 176 ? 10.805 3.477 4.360 1.00 82.88 176 ASN A CA 1
ATOM 1394 C C . ASN A 1 176 ? 12.145 2.737 4.489 1.00 82.88 176 ASN A C 1
ATOM 1396 O O . ASN A 1 176 ? 12.526 1.999 3.579 1.00 82.88 176 ASN A O 1
ATOM 1400 N N . ASP A 1 177 ? 12.840 2.883 5.621 1.00 80.50 177 ASP A N 1
ATOM 1401 C CA . ASP A 1 177 ? 14.118 2.211 5.855 1.00 80.50 177 ASP A CA 1
ATOM 1402 C C . ASP A 1 177 ? 13.944 0.686 5.928 1.00 80.50 177 ASP A C 1
ATOM 1404 O O . ASP A 1 177 ? 14.723 -0.057 5.328 1.00 80.50 177 ASP A O 1
ATOM 1408 N N . CYS A 1 178 ? 12.908 0.189 6.607 1.00 79.94 178 CYS A N 1
ATOM 1409 C CA . CYS A 1 178 ? 12.601 -1.239 6.705 1.00 79.94 178 CYS A CA 1
ATOM 1410 C C . CYS A 1 178 ? 12.327 -1.861 5.328 1.00 79.94 178 CYS A C 1
ATOM 1412 O O . CYS A 1 178 ? 12.826 -2.952 5.022 1.00 79.94 178 CYS A O 1
ATOM 1414 N N . TYR A 1 179 ? 11.592 -1.156 4.467 1.00 82.81 179 TYR A N 1
ATOM 1415 C CA . TYR A 1 179 ? 11.299 -1.621 3.109 1.00 82.81 179 TYR A CA 1
ATOM 1416 C C . TYR A 1 179 ? 12.535 -1.602 2.225 1.00 82.81 179 TYR A C 1
ATOM 1418 O O . TYR A 1 179 ? 12.809 -2.584 1.532 1.00 82.81 179 TYR A O 1
ATOM 1426 N N . ALA A 1 180 ? 13.330 -0.537 2.308 1.00 85.06 180 ALA A N 1
ATOM 1427 C CA . ALA A 1 180 ? 14.570 -0.424 1.560 1.00 85.06 180 ALA A CA 1
ATOM 1428 C C . ALA A 1 180 ? 15.550 -1.548 1.929 1.00 85.06 180 ALA A C 1
ATOM 1430 O O . ALA A 1 180 ? 16.091 -2.214 1.045 1.00 85.06 180 ALA A O 1
ATOM 1431 N N . ARG A 1 181 ? 15.710 -1.848 3.226 1.00 83.44 181 ARG A N 1
ATOM 1432 C CA . ARG A 1 181 ? 16.524 -2.982 3.699 1.00 83.44 181 ARG A CA 1
ATOM 1433 C C . ARG A 1 181 ? 16.001 -4.315 3.172 1.00 83.44 181 ARG A C 1
ATOM 1435 O O . ARG A 1 181 ? 16.782 -5.138 2.695 1.00 83.44 181 ARG A O 1
ATOM 1442 N N . SER A 1 182 ? 14.686 -4.519 3.216 1.00 85.62 182 SER A N 1
ATOM 1443 C CA . SER A 1 182 ? 14.052 -5.738 2.708 1.00 85.62 182 SER A CA 1
ATOM 1444 C C . SER A 1 182 ? 14.299 -5.926 1.214 1.00 85.62 182 SER A C 1
ATOM 1446 O O . SER A 1 182 ? 14.730 -7.003 0.801 1.00 85.62 182 SER A O 1
ATOM 1448 N N . ALA A 1 183 ? 14.114 -4.871 0.417 1.00 88.94 183 ALA A N 1
ATOM 1449 C CA . ALA A 1 183 ? 14.369 -4.869 -1.020 1.00 88.94 183 ALA A CA 1
ATOM 1450 C C . ALA A 1 183 ? 15.857 -5.077 -1.353 1.00 88.94 183 ALA A C 1
ATOM 1452 O O . ALA A 1 183 ? 16.187 -5.751 -2.331 1.00 88.94 183 ALA A O 1
ATOM 1453 N N . ILE A 1 184 ? 16.773 -4.543 -0.537 1.00 88.50 184 ILE A N 1
ATOM 1454 C CA . ILE A 1 184 ? 18.216 -4.762 -0.688 1.00 88.50 184 ILE A CA 1
ATOM 1455 C C . ILE A 1 184 ? 18.585 -6.219 -0.434 1.00 88.50 184 ILE A C 1
ATOM 1457 O O . ILE A 1 184 ? 19.290 -6.815 -1.252 1.00 88.50 184 ILE A O 1
ATOM 1461 N N . ARG A 1 185 ? 18.055 -6.813 0.638 1.00 85.75 185 ARG A N 1
ATOM 1462 C CA . ARG A 1 185 ? 18.311 -8.207 1.019 1.00 85.75 185 ARG A CA 1
ATOM 1463 C C . ARG A 1 185 ? 17.945 -9.197 -0.087 1.00 85.75 185 ARG A C 1
ATOM 1465 O O . ARG A 1 185 ? 18.694 -10.138 -0.329 1.00 85.75 185 ARG A O 1
ATOM 1472 N N . VAL A 1 186 ? 16.831 -8.969 -0.784 1.00 86.44 186 VAL A N 1
ATOM 1473 C CA . VAL A 1 186 ? 16.408 -9.795 -1.934 1.00 86.44 186 VAL A CA 1
ATOM 1474 C C . VAL A 1 186 ? 16.923 -9.279 -3.284 1.00 86.44 186 VAL A C 1
ATOM 1476 O O . VAL A 1 186 ? 16.534 -9.783 -4.330 1.00 86.44 186 VAL A O 1
ATOM 1479 N N . GLN A 1 187 ? 17.813 -8.283 -3.271 1.00 87.12 187 GLN A N 1
ATOM 1480 C CA . GLN A 1 187 ? 18.455 -7.686 -4.446 1.00 87.12 187 GLN A CA 1
ATOM 1481 C C . GLN A 1 187 ? 17.505 -7.023 -5.462 1.00 87.12 187 GLN A C 1
ATOM 1483 O O . GLN A 1 187 ? 17.915 -6.740 -6.585 1.00 87.12 187 GLN A O 1
ATOM 1488 N N . LEU A 1 188 ? 16.274 -6.683 -5.069 1.00 89.25 188 LEU A N 1
ATOM 1489 C CA . LEU A 1 188 ? 15.288 -6.046 -5.955 1.00 89.25 188 LEU A CA 1
ATOM 1490 C C . LEU A 1 188 ? 15.738 -4.672 -6.464 1.00 89.25 188 LEU A C 1
ATOM 1492 O O . LEU A 1 188 ? 15.466 -4.328 -7.611 1.00 89.25 188 LEU A O 1
ATOM 1496 N N . HIS A 1 189 ? 16.488 -3.922 -5.652 1.00 89.50 189 HIS A N 1
ATOM 1497 C CA . HIS A 1 189 ? 17.043 -2.612 -6.019 1.00 89.50 189 HIS A CA 1
ATOM 1498 C C . HIS A 1 189 ? 17.851 -2.623 -7.330 1.00 89.50 189 HIS A C 1
ATOM 1500 O O . HIS A 1 189 ? 17.909 -1.607 -8.014 1.00 89.50 189 HIS A O 1
ATOM 1506 N N . LYS A 1 190 ? 18.451 -3.762 -7.710 1.00 89.38 190 LYS A N 1
ATOM 1507 C CA . LYS A 1 190 ? 19.245 -3.903 -8.945 1.00 89.38 190 LYS A CA 1
ATOM 1508 C C . LYS A 1 190 ? 18.399 -3.937 -10.217 1.00 89.38 190 LYS A C 1
ATOM 1510 O O . LYS A 1 190 ? 18.938 -3.789 -11.308 1.00 89.38 190 LYS A O 1
ATOM 1515 N N . HIS A 1 191 ? 17.100 -4.177 -10.079 1.00 91.06 191 HIS A N 1
ATOM 1516 C CA . HIS A 1 191 ? 16.181 -4.399 -11.192 1.00 91.06 191 HIS A CA 1
ATOM 1517 C C . HIS A 1 191 ? 15.178 -3.258 -11.371 1.00 91.06 191 HIS A C 1
ATOM 1519 O O . HIS A 1 191 ? 14.306 -3.345 -12.233 1.00 91.06 191 HIS A O 1
ATOM 1525 N N . VAL A 1 192 ? 15.281 -2.203 -10.557 1.00 91.81 192 VAL A N 1
ATOM 1526 C CA . VAL A 1 192 ? 14.440 -1.013 -10.684 1.00 91.81 192 VAL A CA 1
ATOM 1527 C C . VAL A 1 192 ? 14.834 -0.268 -11.954 1.00 91.81 192 VAL A C 1
ATOM 1529 O O . VAL A 1 192 ? 15.993 0.098 -12.143 1.00 91.81 192 VAL A O 1
ATOM 1532 N N . LEU A 1 193 ? 13.860 -0.019 -12.824 1.00 90.31 193 LEU A N 1
ATOM 1533 C CA . LEU A 1 193 ? 14.058 0.742 -14.047 1.00 90.31 193 LEU A CA 1
ATOM 1534 C C . LEU A 1 193 ? 14.003 2.228 -13.724 1.00 90.31 193 LEU A C 1
ATOM 1536 O O . LEU A 1 193 ? 12.944 2.769 -13.401 1.00 90.31 193 LEU A O 1
ATOM 1540 N N . HIS A 1 194 ? 15.146 2.894 -13.820 1.00 91.44 194 HIS A N 1
ATOM 1541 C CA . HIS A 1 194 ? 15.245 4.330 -13.633 1.00 91.44 194 HIS A CA 1
ATOM 1542 C C . HIS A 1 194 ? 16.363 4.934 -14.484 1.00 91.44 194 HIS A C 1
ATOM 1544 O O . HIS A 1 194 ? 17.323 4.277 -14.871 1.00 91.44 194 HIS A O 1
ATOM 1550 N N . THR A 1 195 ? 16.228 6.227 -14.746 1.00 89.94 195 THR A N 1
ATOM 1551 C CA . THR A 1 195 ? 17.228 7.089 -15.406 1.00 89.94 195 THR A CA 1
ATOM 1552 C C . THR A 1 195 ? 17.680 8.240 -14.502 1.00 89.94 195 THR A C 1
ATOM 1554 O O . THR A 1 195 ? 18.603 8.972 -14.842 1.00 89.94 195 THR A O 1
ATOM 1557 N N . SER A 1 196 ? 17.029 8.418 -13.344 1.00 91.56 196 SER A N 1
ATOM 1558 C CA . SER A 1 196 ? 17.333 9.500 -12.408 1.00 91.56 196 SER A CA 1
ATOM 1559 C C . SER A 1 196 ? 18.670 9.266 -11.707 1.00 91.56 196 SER A C 1
ATOM 1561 O O . SER A 1 196 ? 18.882 8.228 -11.072 1.00 91.56 196 SER A O 1
ATOM 1563 N N . GLN A 1 197 ? 19.547 10.265 -11.800 1.00 90.38 197 GLN A N 1
ATOM 1564 C CA . GLN A 1 197 ? 20.858 10.283 -11.153 1.00 90.38 197 GLN A CA 1
ATOM 1565 C C . GLN A 1 197 ? 20.740 10.467 -9.631 1.00 90.38 197 GLN A C 1
ATOM 1567 O O . GLN A 1 197 ? 21.523 9.905 -8.871 1.00 90.38 197 GLN A O 1
ATOM 1572 N N . GLU A 1 198 ? 19.715 11.194 -9.183 1.00 90.50 198 GLU A N 1
ATOM 1573 C CA . GLU A 1 198 ? 19.387 11.360 -7.766 1.00 90.50 198 GLU A CA 1
ATOM 1574 C C . GLU A 1 198 ? 18.961 10.029 -7.138 1.00 90.50 198 GLU A C 1
ATOM 1576 O O . GLU A 1 198 ? 19.497 9.629 -6.106 1.00 90.50 198 GLU A O 1
ATOM 1581 N N . LEU A 1 199 ? 18.072 9.286 -7.807 1.00 88.25 199 LEU A N 1
ATOM 1582 C CA . LEU A 1 199 ? 17.659 7.963 -7.338 1.00 88.25 199 LEU A CA 1
ATOM 1583 C C . LEU A 1 199 ? 18.850 7.000 -7.274 1.00 88.25 199 LEU A C 1
ATOM 1585 O O . LEU A 1 199 ? 18.989 6.258 -6.305 1.00 88.25 199 LEU A O 1
ATOM 1589 N N . HIS A 1 200 ? 19.746 7.056 -8.263 1.00 89.38 200 HIS A N 1
ATOM 1590 C CA . HIS A 1 200 ? 20.974 6.265 -8.242 1.00 89.38 200 HIS A CA 1
ATOM 1591 C C . HIS A 1 200 ? 21.826 6.555 -6.994 1.00 89.38 200 HIS A C 1
ATOM 1593 O O . HIS A 1 200 ? 22.283 5.627 -6.325 1.00 89.38 200 HIS A O 1
ATOM 1599 N N . LYS A 1 201 ? 21.992 7.838 -6.643 1.00 90.00 201 LYS A N 1
ATOM 1600 C CA . LYS A 1 201 ? 22.722 8.272 -5.444 1.00 90.00 201 LYS A CA 1
ATOM 1601 C C . LYS A 1 201 ? 22.057 7.763 -4.166 1.00 90.00 201 LYS A C 1
ATOM 1603 O O . LYS A 1 201 ? 22.745 7.203 -3.319 1.00 90.00 201 LYS A O 1
ATOM 1608 N N . HIS A 1 202 ? 20.734 7.876 -4.054 1.00 88.12 202 HIS A N 1
ATOM 1609 C CA . HIS A 1 202 ? 19.994 7.372 -2.893 1.00 88.12 202 HIS A CA 1
ATOM 1610 C C . HIS A 1 202 ? 20.103 5.850 -2.737 1.00 88.12 202 HIS A C 1
ATOM 1612 O O . HIS A 1 202 ? 20.298 5.362 -1.622 1.00 88.12 202 HIS A O 1
ATOM 1618 N N . ILE A 1 203 ? 20.035 5.087 -3.833 1.00 87.81 203 ILE A N 1
ATOM 1619 C CA . ILE A 1 203 ? 20.234 3.630 -3.793 1.00 87.81 203 ILE A CA 1
ATOM 1620 C C . ILE A 1 203 ? 21.650 3.307 -3.298 1.00 87.81 203 ILE A C 1
ATOM 1622 O O . ILE A 1 203 ? 21.803 2.473 -2.406 1.00 87.81 203 ILE A O 1
ATOM 1626 N N . ALA A 1 204 ? 22.674 3.991 -3.817 1.00 88.69 204 ALA A N 1
ATOM 1627 C CA . ALA A 1 204 ? 24.058 3.790 -3.395 1.00 88.69 204 ALA A CA 1
ATOM 1628 C C . ALA A 1 204 ? 24.269 4.118 -1.905 1.00 88.69 204 ALA A C 1
ATOM 1630 O O . ALA A 1 204 ? 24.834 3.307 -1.176 1.00 88.69 204 ALA A O 1
ATOM 1631 N N . GLU A 1 205 ? 23.748 5.250 -1.427 1.00 88.62 205 GLU A N 1
ATOM 1632 C CA . GLU A 1 205 ? 23.817 5.635 -0.011 1.00 88.62 205 GLU A CA 1
ATOM 1633 C C . GLU A 1 205 ? 23.118 4.615 0.898 1.00 88.62 205 GLU A C 1
ATOM 1635 O O . GLU A 1 205 ? 23.623 4.272 1.969 1.00 88.62 205 GLU A O 1
ATOM 1640 N N . THR A 1 206 ? 21.968 4.094 0.468 1.00 86.75 206 THR A N 1
ATOM 1641 C CA . THR A 1 206 ? 21.226 3.072 1.218 1.00 86.75 206 THR A CA 1
ATOM 1642 C C . THR A 1 206 ? 22.006 1.757 1.291 1.00 86.75 206 THR A C 1
ATOM 1644 O O . THR A 1 206 ? 22.016 1.109 2.337 1.00 86.75 206 THR A O 1
ATOM 1647 N N . LEU A 1 207 ? 22.706 1.374 0.219 1.00 87.38 207 LEU A N 1
ATOM 1648 C CA . LEU A 1 207 ? 23.578 0.196 0.204 1.00 87.38 207 LEU A CA 1
ATOM 1649 C C . LEU A 1 207 ? 24.771 0.347 1.152 1.00 87.38 207 LEU A C 1
ATOM 1651 O O . LEU A 1 207 ? 25.077 -0.595 1.885 1.00 87.38 207 LEU A O 1
ATOM 1655 N N . THR A 1 208 ? 25.407 1.521 1.188 1.00 85.94 208 THR A N 1
ATOM 1656 C CA . THR A 1 208 ? 26.490 1.812 2.139 1.00 85.94 208 THR A CA 1
ATOM 1657 C C . THR A 1 208 ? 25.989 1.680 3.575 1.00 85.94 208 THR A C 1
ATOM 1659 O O . THR A 1 208 ? 26.533 0.880 4.336 1.00 85.94 208 THR A O 1
ATOM 1662 N N . LYS A 1 209 ? 24.870 2.338 3.911 1.00 84.19 209 LYS A N 1
ATOM 1663 C CA . LYS A 1 209 ? 24.238 2.220 5.236 1.00 84.19 209 LYS A CA 1
ATOM 1664 C C . LYS A 1 209 ? 23.890 0.771 5.584 1.00 84.19 209 LYS A C 1
ATOM 1666 O O . LYS A 1 209 ? 24.129 0.335 6.704 1.00 84.19 209 LYS A O 1
ATOM 1671 N N . TYR A 1 210 ? 23.339 0.004 4.640 1.00 80.25 210 TYR A N 1
ATOM 1672 C CA . TYR A 1 210 ? 23.012 -1.407 4.859 1.00 80.25 210 TYR A CA 1
ATOM 1673 C C . TYR A 1 210 ? 24.255 -2.244 5.178 1.00 80.25 210 TYR A C 1
ATOM 1675 O O . TYR A 1 210 ? 24.216 -3.064 6.092 1.00 80.25 210 TYR A O 1
ATOM 1683 N N . SER A 1 211 ? 25.364 -2.030 4.462 1.00 76.31 211 SER A N 1
ATOM 1684 C CA . SER A 1 211 ? 26.617 -2.745 4.726 1.00 76.31 211 SER A CA 1
ATOM 1685 C C . SER A 1 211 ? 27.168 -2.452 6.126 1.00 76.31 211 SER A C 1
ATOM 1687 O O . SER A 1 211 ? 27.560 -3.381 6.828 1.00 76.31 211 SER A O 1
ATOM 1689 N N . GLU A 1 212 ? 27.078 -1.200 6.581 1.00 72.25 212 GLU A N 1
ATOM 1690 C CA . GLU A 1 212 ? 27.472 -0.771 7.929 1.00 72.25 212 GLU A CA 1
ATOM 1691 C C . GLU A 1 212 ? 26.557 -1.354 9.023 1.00 72.25 212 GLU A C 1
ATOM 1693 O O . GLU A 1 212 ? 27.026 -1.752 10.090 1.00 72.25 212 GLU A O 1
ATOM 1698 N N . LEU A 1 213 ? 25.251 -1.452 8.755 1.00 63.25 213 LEU A N 1
ATOM 1699 C CA . LEU A 1 213 ? 24.239 -1.991 9.675 1.00 63.25 213 LEU A CA 1
ATOM 1700 C C . LEU A 1 213 ? 24.189 -3.520 9.713 1.00 63.25 213 LEU A C 1
ATOM 1702 O O . LEU A 1 213 ? 23.768 -4.073 10.717 1.00 63.25 213 LEU A O 1
ATOM 1706 N N . SER A 1 214 ? 24.637 -4.230 8.675 1.00 53.22 214 SER A N 1
ATOM 1707 C CA . SER A 1 214 ? 24.736 -5.701 8.709 1.00 53.22 214 SER A CA 1
ATOM 1708 C C . SER A 1 214 ? 25.709 -6.222 9.784 1.00 53.22 214 SER A C 1
ATOM 1710 O O . SER A 1 214 ? 25.693 -7.406 10.113 1.00 53.22 214 SER A O 1
ATOM 1712 N N . SER A 1 215 ? 26.495 -5.322 10.387 1.00 48.88 215 SER A N 1
ATOM 1713 C CA . SER A 1 215 ? 27.303 -5.547 11.591 1.00 48.88 215 SER A CA 1
ATOM 1714 C C . SER A 1 215 ? 26.508 -5.521 12.908 1.00 48.88 215 SER A C 1
ATOM 1716 O O . SER A 1 215 ? 27.056 -5.904 13.941 1.00 48.88 215 SER A O 1
ATOM 1718 N N . SER A 1 216 ? 25.257 -5.042 12.921 1.00 44.12 216 SER A N 1
ATOM 1719 C CA . SER A 1 216 ? 24.425 -4.895 14.122 1.00 44.12 216 SER A CA 1
ATOM 1720 C C . SER A 1 216 ? 23.017 -5.489 13.938 1.00 44.12 216 SER A C 1
ATOM 1722 O O . SER A 1 216 ? 22.229 -5.093 13.081 1.00 44.12 216 SER A O 1
ATOM 1724 N N . SER A 1 217 ? 22.703 -6.475 14.784 1.00 40.38 217 SER A N 1
ATOM 1725 C CA . SER A 1 217 ? 21.425 -7.199 14.816 1.00 40.38 217 SER A CA 1
ATOM 1726 C C . SER A 1 217 ? 20.224 -6.255 14.965 1.00 40.38 217 SER A C 1
ATOM 1728 O O . SER A 1 217 ? 20.235 -5.355 15.808 1.00 40.38 217 SER A O 1
ATOM 1730 N N . THR A 1 218 ? 19.177 -6.453 14.156 1.00 45.53 218 THR A N 1
ATOM 1731 C CA . THR A 1 218 ? 17.898 -5.730 14.286 1.00 45.53 218 THR A CA 1
ATOM 1732 C C . THR A 1 218 ? 16.778 -6.732 14.570 1.00 45.53 218 THR A C 1
ATOM 1734 O O . THR A 1 218 ? 16.436 -7.564 13.729 1.00 45.53 218 THR A O 1
ATOM 1737 N N . PHE A 1 219 ? 16.182 -6.625 15.759 1.00 40.16 219 PHE A N 1
ATOM 1738 C CA . PHE A 1 219 ? 15.081 -7.471 16.225 1.00 40.16 219 PHE A CA 1
ATOM 1739 C C . PHE A 1 219 ? 13.885 -7.437 15.250 1.00 40.16 219 PHE A C 1
ATOM 1741 O O . PHE A 1 219 ? 13.458 -6.365 14.824 1.00 40.16 219 PHE A O 1
ATOM 1748 N N . GLY A 1 220 ? 13.349 -8.609 14.890 1.00 53.34 220 GLY A N 1
ATOM 1749 C CA . GLY A 1 220 ? 12.144 -8.761 14.055 1.00 53.34 220 GLY A CA 1
ATOM 1750 C C . GLY A 1 220 ? 12.369 -8.995 12.554 1.00 53.34 220 GLY A C 1
ATOM 1751 O O . GLY A 1 220 ? 11.422 -9.348 11.859 1.00 53.34 220 GLY A O 1
ATOM 1752 N N . TRP A 1 221 ? 13.601 -8.874 12.046 1.00 50.25 221 TRP A N 1
ATOM 1753 C CA . TRP A 1 221 ? 13.918 -9.105 10.622 1.00 50.25 221 TRP A CA 1
ATOM 1754 C C . TRP A 1 221 ? 14.851 -10.302 10.368 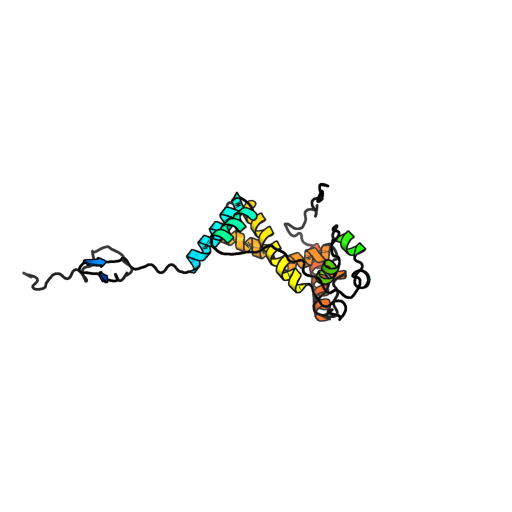1.00 50.25 221 TRP A C 1
ATOM 1756 O O . TRP A 1 221 ? 15.189 -10.576 9.213 1.00 50.25 221 TRP A O 1
ATOM 1766 N N . GLU A 1 222 ? 15.243 -11.024 11.420 1.00 50.34 222 GLU A N 1
ATOM 1767 C CA . GLU A 1 222 ? 16.256 -12.094 11.385 1.00 50.34 222 GLU A CA 1
ATOM 1768 C C . GLU A 1 222 ? 15.695 -13.517 11.249 1.00 50.34 222 GLU A C 1
ATOM 1770 O O . GLU A 1 222 ? 16.455 -14.455 11.025 1.00 50.34 222 GLU A O 1
ATOM 1775 N N . SER A 1 223 ? 14.380 -13.713 11.320 1.00 38.94 223 SER A N 1
ATOM 1776 C CA . SER A 1 223 ? 13.796 -15.053 11.224 1.00 38.94 223 SER A CA 1
ATOM 1777 C C . SER A 1 223 ? 13.282 -15.302 9.810 1.00 38.94 223 SER A C 1
ATOM 1779 O O . SER A 1 223 ? 12.302 -14.700 9.386 1.00 38.94 223 SER A O 1
ATOM 1781 N N . GLU A 1 224 ? 14.030 -16.130 9.079 1.00 40.31 224 GLU A N 1
ATOM 1782 C CA . GLU A 1 224 ? 13.681 -16.856 7.853 1.00 40.31 224 GLU A CA 1
ATOM 1783 C C . GLU A 1 224 ? 12.364 -16.437 7.180 1.00 40.31 224 GLU A C 1
ATOM 1785 O O . GLU A 1 224 ? 11.271 -16.739 7.654 1.00 40.31 224 GLU A O 1
ATOM 1790 N N . ALA A 1 225 ? 12.466 -15.822 5.997 1.00 38.12 225 ALA A N 1
ATOM 1791 C CA . ALA A 1 225 ? 11.343 -15.657 5.079 1.00 38.12 225 ALA A CA 1
ATOM 1792 C C . ALA A 1 225 ? 10.887 -17.028 4.532 1.00 38.12 225 ALA A C 1
ATOM 1794 O O . ALA A 1 225 ? 11.074 -17.363 3.358 1.00 38.12 225 ALA A O 1
ATOM 1795 N N . SER A 1 226 ? 10.287 -17.843 5.396 1.00 31.14 226 SER A N 1
ATOM 1796 C CA . SER A 1 226 ? 9.407 -18.937 5.026 1.00 31.14 226 SER A CA 1
ATOM 1797 C C . SER A 1 226 ? 8.101 -18.310 4.549 1.00 31.14 226 SER A C 1
ATOM 1799 O O . SER A 1 226 ? 7.144 -18.152 5.305 1.00 31.14 226 SER A O 1
ATOM 1801 N N . PHE A 1 227 ? 8.064 -17.925 3.274 1.00 38.00 227 PHE A N 1
ATOM 1802 C CA . PHE A 1 227 ? 6.799 -17.653 2.603 1.00 38.00 227 PHE A CA 1
ATOM 1803 C C . PHE A 1 227 ? 5.911 -18.903 2.721 1.00 38.00 227 PHE A C 1
ATOM 1805 O O . PHE A 1 227 ? 6.377 -19.997 2.377 1.00 38.00 227 PHE A O 1
ATOM 1812 N N . PRO A 1 228 ? 4.654 -18.796 3.186 1.00 30.52 228 PRO A N 1
ATOM 1813 C CA . PRO A 1 228 ? 3.747 -19.931 3.155 1.00 30.52 228 PRO A CA 1
ATOM 1814 C C . PRO A 1 228 ? 3.571 -20.378 1.699 1.00 30.52 228 PRO A C 1
ATOM 1816 O O . PRO A 1 228 ? 3.265 -19.574 0.818 1.00 30.52 228 PRO A O 1
ATOM 1819 N N . LYS A 1 229 ? 3.786 -21.674 1.433 1.00 30.64 229 LYS A N 1
ATOM 1820 C CA . LYS A 1 229 ? 3.427 -22.289 0.150 1.00 30.64 229 LYS A CA 1
ATOM 1821 C C . LYS A 1 229 ? 1.930 -22.080 -0.057 1.00 30.64 229 LYS A C 1
ATOM 1823 O O . LYS A 1 229 ? 1.124 -22.729 0.604 1.00 30.64 229 LYS A O 1
ATOM 1828 N N . VAL A 1 230 ? 1.564 -21.199 -0.982 1.00 34.56 230 VAL A N 1
ATOM 1829 C CA . VAL A 1 230 ? 0.188 -21.079 -1.462 1.00 34.56 230 VAL A CA 1
ATOM 1830 C C . VAL A 1 230 ? -0.139 -22.359 -2.231 1.00 34.56 230 VAL A C 1
ATOM 1832 O O . VAL A 1 230 ? 0.178 -22.501 -3.410 1.00 34.56 230 VAL A O 1
ATOM 1835 N N . SER A 1 231 ? -0.734 -23.336 -1.548 1.00 30.92 231 SER A N 1
ATOM 1836 C CA . SER A 1 231 ? -1.379 -24.469 -2.198 1.00 30.92 231 SER A CA 1
ATOM 1837 C C . SER A 1 231 ? -2.658 -23.965 -2.860 1.00 30.92 231 SER A C 1
ATOM 1839 O O . SER A 1 231 ? -3.689 -23.817 -2.207 1.00 30.92 231 SER A O 1
ATOM 1841 N N . LEU A 1 232 ? -2.588 -23.692 -4.162 1.00 33.50 232 LEU A N 1
ATOM 1842 C CA . LEU A 1 232 ? -3.776 -23.578 -4.998 1.00 33.50 232 LEU A CA 1
ATOM 1843 C C . LEU A 1 232 ? -4.458 -24.951 -5.022 1.00 33.50 232 LEU A C 1
ATOM 1845 O O . LEU A 1 232 ? -3.995 -25.881 -5.685 1.00 33.50 232 LEU A O 1
ATOM 1849 N N . SER A 1 233 ? -5.546 -25.083 -4.265 1.00 30.50 233 SER A N 1
ATOM 1850 C CA . SER A 1 233 ? -6.507 -26.164 -4.437 1.00 30.50 233 SER A CA 1
ATOM 1851 C C . SER A 1 233 ? -7.078 -26.061 -5.848 1.00 30.50 233 SER A C 1
ATOM 1853 O O . SER A 1 233 ? -7.742 -25.079 -6.180 1.00 30.50 233 SER A O 1
ATOM 1855 N N . LYS A 1 234 ? -6.794 -27.062 -6.683 1.00 35.56 234 LYS A N 1
ATOM 1856 C CA . LYS A 1 234 ? -7.502 -27.261 -7.947 1.00 35.56 234 LYS A CA 1
ATOM 1857 C C . LYS A 1 234 ? -8.975 -27.533 -7.631 1.00 35.56 234 LYS A C 1
ATOM 1859 O O . LYS A 1 234 ? -9.269 -28.526 -6.968 1.00 35.56 234 LYS A O 1
ATOM 1864 N N . SER A 1 235 ? -9.856 -26.647 -8.083 1.00 34.81 235 SER A N 1
ATOM 1865 C CA . SER A 1 235 ? -11.248 -26.968 -8.416 1.00 34.81 235 SER A CA 1
ATOM 1866 C C . SER A 1 235 ? -11.312 -27.382 -9.877 1.00 34.81 235 SER A C 1
ATOM 1868 O O . SER A 1 235 ? -10.727 -26.623 -10.687 1.00 34.81 235 SER A O 1
#

Solvent-accessible surface area (backbone atoms only — not comparable to full-atom values): 14888 Å² total; per-residue (Å²): 140,82,84,78,94,67,82,88,57,82,88,76,68,74,68,92,85,69,92,70,83,88,73,76,72,51,77,50,80,59,95,91,47,82,46,76,45,78,53,85,75,78,71,60,68,64,61,60,51,56,51,52,54,50,47,41,51,50,33,30,74,75,55,36,69,67,40,23,50,54,50,34,42,73,77,66,52,78,78,83,82,80,73,70,84,77,82,77,90,66,81,52,65,52,69,82,78,40,70,52,70,62,50,30,60,75,68,71,47,83,63,94,58,53,60,56,57,52,26,63,34,22,37,79,69,49,59,39,95,55,39,82,51,37,23,66,68,57,48,60,53,48,52,58,51,49,54,49,53,52,51,53,47,51,54,68,76,43,74,89,58,53,73,65,56,54,49,52,51,46,55,68,66,65,41,72,67,59,51,51,52,53,35,51,75,71,49,49,70,82,65,52,41,64,68,48,66,66,58,51,49,53,53,51,52,50,51,53,52,47,62,66,43,75,77,53,92,59,93,90,75,76,74,75,90,74,70,78,81,81,77,79,75,85,128

=== Feature glossary ===
Legend for the data blocks above and below:

— What the protein is —

The amino-acid sequence is the protein's primary structure: the linear order of residues from the N-terminus to the C-terminus, written in one-letter code. Everything else here — the 3D coordinates, the secondary structure, the domain annotations — is ultimately a consequence of this string.

Functional annotations link the protein to curated databases. InterPro entries identify conserved domains and families by matching the sequence against member-database signatures (Pfam, PROSITE, CDD, …). Gene Ontology (GO) terms describe molecular function, biological process, and cellular component in a controlled vocabulary. CATH places the structure in a hierarchical fold classification (Class/Architecture/Topology/Homologous-superfamily). The organism is the source species.

— Where its atoms are —

Atomic coordinates in PDBx/mmCIF format — the same representation the Protein Data Bank distributes. Each line of the _atom_site loop places one backbone atom in Cartesian space (units: ångströms, origin: arbitrary).

The six renders are orthographic views along the three Cartesian axes in both directions. Representation (cartoon, sticks, or surface) and color scheme (sequence-rainbow or by-chain) vary across proteins so the training set covers all the common visualization conventions.

— Local backbone conformation —

Eight-state secondary structure (DSSP): H is the canonical α-helix, G the tighter 3₁₀-helix, I the wider π-helix; E/B are β-structure, T and S are turns and bends, and '-' is everything else. DSSP derives these from the pattern of main-chain N–H···O=C hydrogen bonds, not from the sequence.

Three-state secondary structure (P-SEA) collapses the eight DSSP classes into helix (a), strand (b), and coil (c). P-SEA assigns these from Cα geometry alone — distances and angles — without requiring backbone oxygens, so it works on any Cα trace.

φ (phi) and ψ (psi) are the two rotatable backbone dihedrals per residue: φ is the C(i-1)–N–Cα–C torsion, ψ is the N–Cα–C–N(i+1) torsion, both in degrees on (−180°, 180°]. α-helical residues cluster near (−60°, −45°); β-strand residues near (−120°, +130°). A Ramachandran plot is simply a scatter of (φ, ψ) for every residue.

— Global shape and packing —

The geometric summary reports three shape descriptors. Rg (radius of gyration) measures how spread out the Cα atoms are about their centre of mass; compact globular proteins have small Rg, elongated or unfolded ones large. Cα contacts (<8 Å, |i−j|>4) count long-range residue pairs in spatial proximity — high for tightly packed folds, near zero for rods or random coil. The bounding-box extents give the protein's footprint along x, y, z in Å.

SASA measures how much of the protein is reachable by solvent. It is computed by rolling a water-sized probe over the atomic surface and summing the exposed area (Å²). Per-residue SASA distinguishes core (buried, low SASA) from surface (exposed, high SASA) residues; total SASA is a whole-molecule size measure.

Plot images: a contact map (which residues are close in 3D, as an N×N binary image), a Ramachandran scatter (backbone torsion angles, revealing secondary-structure composition at a glance), and — for AlphaFold structures — a PAE heatmap (pairwise prediction confidence).

— Structural neighborhood —

A 3Di character summarizes, for each residue, the relative orientation of the Cα frame of its nearest spatial neighbor. Because it encodes fold topology rather than chemistry, 3Di alignments detect remote structural similarity that sequence alignment misses.

The Foldseek neighbor list gives the closest experimentally determined structures in the PDB, ranked by structural alignment. TM-score near 1 means near-identical fold; near 0.3 means only rough topology match. This is how one finds what a novel AlphaFold prediction most resembles in the solved-structure universe.

— Confidence and disorder —

For AlphaFold models, the B-factor field carries pLDDT — the model's own estimate of local accuracy on a 0–100 scale. Regions with pLDDT<50 should be treated as essentially unmodeled; they often correspond to intrinsically disordered segments.

Crystallographic B-factors measure how much each atom's electron density is smeared out, in Å². They rise in mobile loops and surface residues and fall in the buried interior. In AlphaFold models this column is repurposed to hold pLDDT instead.

Predicted Aligned Error (PAE) is an AlphaFold confidence matrix: entry (i, j) is the expected error in the position of residue j, in ångströms, when the prediction is superimposed on the true structure at residue i. Low PAE within a block of residues means that block is internally rigid and well-predicted; high PAE between two blocks means their relative placement is uncertain even if each block individually is confident.